Protein 5TWB (pdb70)

CATH classification: 3.50.50.60

Secondary structure (DSSP, 8-state):
-EEEEEE--SHHHHHHHHHHHHTT--EEEE-SSSSS-GGGGG-TTSEE--STT--SEEHHHHHHHHHHHHTTT--EEE-S--EEEEEEEETTEEEEEETT--EEEEEEEEE--TT-EEEEPPPS-TT-TTGGGTTEES--S-SGGGTT-EEEEE--SHHHHHHHHHHHTTSSEEEEEE-GGG---HHHHHHHHH-TTEEEEETEEEEEEEE-TTSSSEEEEEEEETTT--EEEEE-SEEEE---EEEE--HHHH-SSPPPBSSSS-EEPSSSSB-SSTTEEE-STTEE-TT--SSHHHHHHHHHHHHHHHHHHHSTTS-SSPPPGGG-GGGHHHHHHHHHHHT-

B-factor: mean 35.24, std 11.3, range [14.78, 95.22]

Radius of gyration: 23.36 Å; Cα contacts (8 Å, |Δi|>4): 769; chains: 1; bounding box: 57×50×57 Å

Organism: Staphylococcus aureus (strain USA300) (NCBI:txid367830)

Solvent-accessible surface area: 17890 Å² total; per-residue (Å²): 116,53,26,0,0,0,7,8,0,12,21,8,0,0,41,0,2,23,29,0,8,8,18,120,11,50,8,22,0,1,17,47,24,79,94,12,0,18,82,2,52,54,70,5,26,107,89,15,183,87,8,66,91,60,78,56,69,41,0,35,65,1,16,116,77,8,38,168,69,0,54,91,53,180,19,62,54,30,60,102,41,58,13,48,20,2,61,58,140,55,99,87,51,0,37,0,40,3,120,86,46,92,89,26,46,0,69,0,0,0,0,8,25,17,51,21,35,22,61,48,88,86,11,140,20,194,32,4,113,92,4,76,153,36,8,4,20,28,53,2,95,38,64,192,135,2,129,99,80,46,0,0,0,7,8,1,24,80,65,0,1,68,14,0,50,47,0,8,139,68,7,144,35,1,13,0,0,20,87,154,141,79,40,93,13,125,112,26,26,104,52,1,101,100,27,179,48,17,126,48,15,59,95,13,86,11,67,109,25,56,16,42,150,113,73,62,78,6,37,55,0,22,2,18,57,39,119,69,34,100,128,87,68,49,142,8,60,8,0,0,3,27,73,34,74,72,183,45,60,54,13,19,90,116,1,67,14,125,14,71,68,80,51,137,76,85,0,83,6,85,57,46,0,43,6,41,30,79,0,0,16,0,1,0,53,0,2,77,14,134,80,42,53,167,64,25,40,11,8,35,73,5,0,20,42,0,0,14,43,0,17,35,28,18,85,92,146,25,114,77,122,16,129,98,60,86,142,22,126,66,24,128,121,36,51,103,100,89,45,86,164,128,139,202

Sequence (344 aa):
MKDVTIIGGGPSGLYASFYAGLRDMSVRLIDVQSELGGKMRIYPEKIIIWDIGGIAPKPCHEILKDTIKQGLYFKPEVHLNERVVDIRKKAERHFEVETEAGEIYTSKAVIIAIGAGIINPKQLDVKGVERYQLTNLHYVVQSYRRFKDKDVLISGGGNTALDWAHDIAKIAKSVTVVYRKEDVSGHEAMKTLVTDLNVKLCPKTRIKYLVGNDDETHISEVVLEHVESGDRHTVKFDDVIISHGFDRCNTLLSSETSSSKLDMHDDCRVKGFGNTTTSIPGIYACGDIVYHDAKSHLIASAFSDGANAANLAKTYIQPDANAEGYVSSHHEVFKEEANKTIVNKHLY

Foldseek 3Di:
DFAEEEEAQALLSLLLLLLLVLLVGAYEYEDQAPDGHPCLVVFQADWDPPAPPDHTDGSVVVSVVSNCSSCVSPHRYHYNWAWAAWADPDQLWIWIATPVGDIDIHNFYEYEQAQHDKDFDDAPAPPCPQQCVDFEAADDNDLVVQAQWEEEEEEQAPVRLVCQLVNLVGHQAYEYEYEVVRHPDPVSVVSQVVSPRYHYHYQKDFHHFDADPVSRHTAKTWMARNPPRDIDIGGGPHYYYHDGMDGDDCRQVRYPDHWPAPDPQAFEDPQAQDIPDQRYGYAANRYDHPPDDNDSNRSNVNSQQRSLSSSCSSVVPPDSHGDDPVPRPVCVVVCVVVCVVPVD

Structure (mmCIF, N/CA/C/O backbone):
data_5TWB
#
_entry.id   5TWB
#
_cell.length_a   157.170
_cell.length_b   43.600
_cell.length_c   51.240
_cell.angle_alpha   90.00
_cell.angle_beta   93.44
_cell.angle_gamma   90.00
#
_symmetry.space_group_name_H-M   'C 1 2 1'
#
loop_
_entity.id
_entity.type
_entity.pdbx_description
1 polymer 'Ferredoxin--NADP reductase'
2 non-polymer 'FLAVIN-ADENINE DINUCLEOTIDE'
3 non-polymer GLYCEROL
4 water water
#
loop_
_atom_site.group_PDB
_atom_site.id
_atom_site.type_symbol
_atom_site.label_atom_id
_atom_site.label_alt_id
_atom_site.label_comp_id
_atom_site.label_asym_id
_atom_site.label_entity_id
_atom_site.label_seq_id
_atom_site.pdbx_PDB_ins_code
_atom_site.Cartn_x
_atom_site.Cartn_y
_atom_site.Cartn_z
_atom_site.occupancy
_atom_site.B_iso_or_equiv
_atom_site.auth_seq_id
_atom_site.auth_comp_id
_atom_site.auth_asym_id
_atom_site.auth_atom_id
_atom_site.pdbx_PDB_model_num
ATOM 1 N N . MET A 1 1 ? 62.570 20.661 52.551 1.00 38.10 1 MET A N 1
ATOM 2 C CA . MET A 1 1 ? 62.193 21.114 51.213 1.00 38.09 1 MET A CA 1
ATOM 3 C C . MET A 1 1 ? 63.162 20.585 50.159 1.00 37.99 1 MET A C 1
ATOM 4 O O . MET A 1 1 ? 64.379 20.643 50.345 1.00 37.95 1 MET A O 1
ATOM 9 N N . LYS A 1 2 ? 62.617 20.068 49.061 1.00 36.33 2 LYS A N 1
ATOM 10 C CA . LYS A 1 2 ? 63.434 19.575 47.955 1.00 34.85 2 LYS A CA 1
ATOM 11 C C . LYS A 1 2 ? 64.345 20.671 47.436 1.00 31.84 2 LYS A C 1
ATOM 12 O O . LYS A 1 2 ? 63.960 21.839 47.394 1.00 32.69 2 LYS A O 1
ATOM 18 N N . ASP A 1 3 ? 65.554 20.298 47.037 1.00 33.68 3 ASP A N 1
ATOM 19 C CA . ASP A 1 3 ? 66.477 21.275 46.490 1.00 32.15 3 ASP A CA 1
ATOM 20 C C . ASP A 1 3 ? 65.973 21.771 45.149 1.00 29.43 3 ASP A C 1
ATOM 21 O O . ASP A 1 3 ? 65.912 22.975 44.911 1.00 29.96 3 ASP A O 1
ATOM 26 N N . VAL A 1 4 ? 65.604 20.843 44.273 1.00 28.77 4 VAL A N 1
ATOM 27 C CA . VAL A 1 4 ? 65.172 21.235 42.939 1.00 27.42 4 VAL A CA 1
ATOM 28 C C . VAL A 1 4 ? 64.000 20.407 42.396 1.00 26.99 4 VAL A C 1
ATOM 29 O O . VAL A 1 4 ? 63.921 19.191 42.579 1.00 29.88 4 VAL A O 1
ATOM 33 N N . THR A 1 5 ? 63.069 21.092 41.750 1.00 26.49 5 THR A N 1
ATOM 34 C CA . THR A 1 5 ? 62.033 20.418 40.987 1.00 26.01 5 THR A CA 1
ATOM 35 C C . THR A 1 5 ? 62.395 20.483 39.515 1.00 24.99 5 THR A C 1
ATOM 36 O O . THR A 1 5 ? 62.584 21.566 38.970 1.00 25.98 5 THR A O 1
ATOM 40 N N . ILE A 1 6 ? 62.505 19.323 38.881 1.00 24.67 6 ILE A N 1
ATOM 41 C CA . ILE A 1 6 ? 62.793 19.269 37.455 1.00 23.82 6 ILE A CA 1
ATOM 42 C C . ILE A 1 6 ? 61.523 18.941 36.677 1.00 23.59 6 ILE A C 1
ATOM 43 O O . ILE A 1 6 ? 60.946 17.866 36.827 1.00 27.98 6 ILE A O 1
ATOM 48 N N . ILE A 1 7 ? 61.089 19.886 35.855 1.00 23.19 7 ILE A N 1
ATOM 49 C CA . ILE A 1 7 ? 59.874 19.715 35.068 1.00 23.09 7 ILE A CA 1
ATOM 50 C C . ILE A 1 7 ? 60.198 19.187 33.679 1.00 22.55 7 ILE A C 1
ATOM 51 O O . ILE A 1 7 ? 60.717 19.917 32.841 1.00 22.13 7 ILE A O 1
ATOM 56 N N . GLY A 1 8 ? 59.875 17.922 33.437 1.00 25.24 8 GLY A N 1
ATOM 57 C CA . GLY A 1 8 ? 60.162 17.296 32.162 1.00 22.34 8 GLY A CA 1
ATOM 58 C C . GLY A 1 8 ? 61.204 16.206 32.297 1.00 22.38 8 GLY A C 1
ATOM 59 O O . GLY A 1 8 ? 62.321 16.446 32.770 1.00 22.26 8 GLY A O 1
ATOM 60 N N . GLY A 1 9 ? 60.833 15.000 31.881 1.00 23.32 9 GLY A N 1
ATOM 61 C CA . GLY A 1 9 ? 61.721 13.858 31.957 1.00 23.35 9 GLY A CA 1
ATOM 62 C C . GLY A 1 9 ? 62.188 13.325 30.615 1.00 22.73 9 GLY A C 1
ATOM 63 O O . GLY A 1 9 ? 62.248 12.114 30.414 1.00 23.05 9 GLY A O 1
ATOM 64 N N . GLY A 1 10 ? 62.528 14.225 29.697 1.00 22.02 10 GLY A N 1
ATOM 65 C CA . GLY A 1 10 ? 63.170 13.831 28.455 1.00 21.80 10 GLY A CA 1
ATOM 66 C C . GLY A 1 10 ? 64.648 13.635 28.755 1.00 21.66 10 GLY A C 1
ATOM 67 O O . GLY A 1 10 ? 65.031 13.591 29.920 1.00 26.77 10 GLY A O 1
ATOM 68 N N . PRO A 1 11 ? 65.487 13.532 27.711 1.00 21.41 11 PRO A N 1
ATOM 69 C CA . PRO A 1 11 ? 66.928 13.334 27.938 1.00 21.34 11 PRO A CA 1
ATOM 70 C C . PRO A 1 11 ? 67.553 14.426 28.797 1.00 23.83 11 PRO A C 1
ATOM 71 O O . PRO A 1 11 ? 68.418 14.141 29.627 1.00 22.73 11 PRO A O 1
ATOM 75 N N . SER A 1 12 ? 67.133 15.669 28.594 1.00 25.23 12 SER A N 1
ATOM 76 C CA . SER A 1 12 ? 67.746 16.783 29.307 1.00 24.95 12 SER A CA 1
ATOM 77 C C . SER A 1 12 ? 67.377 16.763 30.790 1.00 23.43 12 SER A C 1
ATOM 78 O O . SER A 1 12 ? 68.234 16.935 31.654 1.00 21.27 12 SER A O 1
ATOM 81 N N . GLY A 1 13 ? 66.097 16.553 31.081 1.00 22.37 13 GLY A N 1
ATOM 82 C CA . GLY A 1 13 ? 65.641 16.491 32.460 1.00 21.74 13 GLY A CA 1
ATOM 83 C C . GLY A 1 13 ? 66.152 15.260 33.183 1.00 22.27 13 GLY A C 1
ATOM 84 O O . GLY A 1 13 ? 66.419 15.299 34.383 1.00 22.77 13 GLY A O 1
ATOM 85 N N . LEU A 1 14 ? 66.289 14.157 32.458 1.00 22.32 14 LEU A N 1
ATOM 86 C CA . LEU A 1 14 ? 66.818 12.940 33.054 1.00 22.98 14 LEU A CA 1
ATOM 87 C C . LEU A 1 14 ? 68.270 13.146 33.475 1.00 26.82 14 LEU A C 1
ATOM 88 O O . LEU A 1 14 ? 68.657 12.810 34.594 1.00 23.72 14 LEU A O 1
ATOM 93 N N . TYR A 1 15 ? 69.073 13.712 32.581 1.00 22.46 15 TYR A N 1
ATOM 94 C CA . TYR A 1 15 ? 70.483 13.912 32.903 1.00 22.59 15 TYR A CA 1
ATOM 95 C C . TYR A 1 15 ? 70.632 14.962 33.995 1.00 23.24 15 TYR A C 1
ATOM 96 O O . TYR A 1 15 ? 71.498 14.844 34.861 1.00 23.35 15 TYR A O 1
ATOM 105 N N . ALA A 1 16 ? 69.796 15.993 33.940 1.00 22.43 16 ALA A N 1
ATOM 106 C CA . ALA A 1 16 ? 69.769 17.014 34.978 1.00 24.30 16 ALA A CA 1
ATOM 107 C C . ALA A 1 16 ? 69.503 16.376 36.337 1.00 23.58 16 ALA A C 1
ATOM 108 O O . ALA A 1 16 ? 70.138 16.724 37.332 1.00 24.18 16 ALA A O 1
ATOM 110 N N . SER A 1 17 ? 68.556 15.443 36.379 1.00 24.64 17 SER A N 1
ATOM 111 C CA . SER A 1 17 ? 68.260 14.742 37.629 1.00 27.58 17 SER A CA 1
ATOM 112 C C . SER A 1 17 ? 69.480 13.983 38.136 1.00 27.61 17 SER A C 1
ATOM 113 O O . SER A 1 17 ? 69.778 13.994 39.334 1.00 27.73 17 SER A O 1
ATOM 116 N N . PHE A 1 18 ? 70.182 13.323 37.222 1.00 26.91 18 PHE A N 1
ATOM 117 C CA . PHE A 1 18 ? 71.378 12.585 37.592 1.00 25.82 18 PH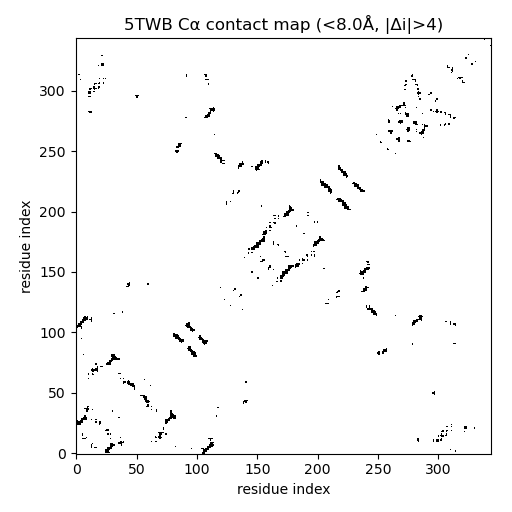E A CA 1
ATOM 118 C C . PHE A 1 18 ? 72.450 13.529 38.116 1.00 25.98 18 PHE A C 1
ATOM 119 O O . PHE A 1 18 ? 73.065 13.268 39.145 1.00 26.96 18 PHE A O 1
ATOM 127 N N . TYR A 1 19 ? 72.686 14.623 37.399 1.00 26.54 19 TYR A N 1
ATOM 128 C CA . TYR A 1 19 ? 73.800 15.495 37.765 1.00 25.36 19 TYR A CA 1
ATOM 129 C C . TYR A 1 19 ? 73.464 16.291 39.021 1.00 29.80 19 TYR A C 1
ATOM 130 O O . TYR A 1 19 ? 74.340 16.590 39.833 1.00 29.47 19 TYR A O 1
ATOM 139 N N . ALA A 1 20 ? 72.189 16.624 39.191 1.00 25.79 20 ALA A N 1
ATOM 140 C CA . ALA A 1 20 ? 71.759 17.273 40.419 1.00 26.53 20 ALA A CA 1
ATOM 141 C C . ALA A 1 20 ? 72.074 16.366 41.598 1.00 31.08 20 ALA A C 1
ATOM 142 O O . ALA A 1 20 ? 72.532 16.828 42.640 1.00 28.69 20 ALA A O 1
ATOM 144 N N . GLY A 1 21 ? 71.853 15.068 41.411 1.00 27.92 21 GLY A N 1
ATOM 145 C CA . GLY A 1 21 ? 72.158 14.087 42.435 1.00 30.31 21 GLY A CA 1
ATOM 146 C C . GLY A 1 21 ? 73.654 13.994 42.688 1.00 32.02 21 GLY A C 1
ATOM 147 O O . GLY A 1 21 ? 74.094 13.808 43.819 1.00 31.16 21 GLY A O 1
ATOM 148 N N . LEU A 1 22 ? 74.437 14.128 41.624 1.00 34.30 22 LEU A N 1
ATOM 149 C CA . LEU A 1 22 ? 75.890 14.131 41.742 1.00 29.58 22 LEU A CA 1
ATOM 150 C C . LEU A 1 22 ? 76.337 15.320 42.585 1.00 30.14 22 LEU A C 1
ATOM 151 O O . LEU A 1 22 ? 77.291 15.217 43.353 1.00 31.28 22 LEU A O 1
ATOM 156 N N . ARG A 1 23 ? 75.646 16.447 42.441 1.00 29.47 23 ARG A N 1
ATOM 157 C CA . ARG A 1 23 ? 75.920 17.640 43.242 1.00 30.09 23 ARG A CA 1
ATOM 158 C C . ARG A 1 23 ? 75.256 17.570 44.619 1.00 34.86 23 ARG A C 1
ATOM 159 O O . ARG A 1 23 ? 75.167 18.582 45.314 1.00 33.68 23 ARG A O 1
ATOM 167 N N . ASP A 1 24 ? 74.771 16.384 44.984 1.00 31.74 24 ASP A N 1
ATOM 168 C CA . ASP A 1 24 ? 74.172 16.133 46.300 1.00 33.04 24 ASP A CA 1
ATOM 169 C C . ASP A 1 24 ? 72.925 16.992 46.546 1.00 33.80 24 ASP A C 1
ATOM 170 O O . ASP A 1 24 ? 72.721 17.525 47.637 1.00 36.74 24 ASP A O 1
ATOM 175 N N . MET A 1 25 ? 72.091 17.121 45.522 1.00 33.27 25 MET A N 1
ATOM 176 C CA . MET A 1 25 ? 70.802 17.793 45.671 1.00 33.90 25 MET A CA 1
ATOM 177 C C . MET A 1 25 ? 69.659 16.790 45.635 1.00 36.70 25 MET A C 1
ATOM 178 O O . MET A 1 25 ? 69.685 15.830 44.861 1.00 32.81 25 MET A O 1
ATOM 183 N N . SER A 1 26 ? 68.658 17.011 46.481 1.00 33.36 26 SER A N 1
ATOM 184 C CA . SER A 1 26 ? 67.442 16.215 46.434 1.00 31.65 26 SER A CA 1
ATOM 185 C C . SER A 1 26 ? 66.598 16.660 45.242 1.00 34.65 26 SER A C 1
ATOM 186 O O . SER A 1 26 ? 66.447 17.852 44.983 1.00 29.68 26 SER A O 1
ATOM 189 N N . VAL A 1 27 ? 66.053 15.695 44.516 1.00 29.77 27 VAL A N 1
ATOM 190 C CA . VAL A 1 27 ? 65.368 15.996 43.268 1.00 28.51 27 VAL A CA 1
ATOM 191 C C . VAL A 1 27 ? 63.917 15.516 43.253 1.00 32.84 27 VAL A C 1
ATOM 192 O O . VAL A 1 27 ? 63.604 14.412 43.699 1.00 29.43 27 VAL A O 1
ATOM 196 N N . ARG A 1 28 ? 63.035 16.373 42.754 1.00 27.98 28 ARG A N 1
ATOM 197 C CA . ARG A 1 28 ? 61.696 15.950 42.350 1.00 27.87 28 ARG A CA 1
ATOM 198 C C . ARG A 1 28 ? 61.598 16.059 40.833 1.00 26.70 28 ARG A C 1
ATOM 199 O O . ARG A 1 28 ? 61.809 17.138 40.279 1.00 27.98 28 ARG A O 1
ATOM 207 N N . LEU A 1 29 ? 61.298 14.945 40.165 1.00 26.75 29 LEU A N 1
ATOM 208 C CA . LEU A 1 29 ? 61.166 14.925 38.709 1.00 25.69 29 LEU A CA 1
ATOM 209 C C . LEU A 1 29 ? 59.711 14.690 38.282 1.00 27.97 29 LEU A C 1
ATOM 210 O O . LEU A 1 29 ? 59.066 13.740 38.738 1.00 27.33 29 LEU A O 1
ATOM 215 N N . ILE A 1 30 ? 59.200 15.559 37.412 1.00 25.10 30 ILE A N 1
ATOM 216 C CA . ILE A 1 30 ? 57.798 15.487 36.987 1.00 25.25 30 ILE A CA 1
ATOM 217 C C . ILE A 1 30 ? 57.654 15.367 35.469 1.00 24.63 30 ILE A C 1
ATOM 218 O O . ILE A 1 30 ? 58.353 16.043 34.715 1.00 25.72 30 ILE A O 1
ATOM 223 N N . ASP A 1 31 ? 56.753 14.498 35.021 1.00 25.01 31 ASP A N 1
ATOM 224 C CA . ASP A 1 31 ? 56.434 14.411 33.598 1.00 27.91 31 ASP A CA 1
ATOM 225 C C . ASP A 1 31 ? 54.955 14.110 33.417 1.00 25.24 31 ASP A C 1
ATOM 226 O O . ASP A 1 31 ? 54.370 13.356 34.193 1.00 26.02 31 ASP A O 1
ATOM 231 N N . VAL A 1 32 ? 54.363 14.693 32.382 1.00 24.98 32 VAL A N 1
ATOM 232 C CA . VAL A 1 32 ? 52.945 14.506 32.110 1.00 28.12 32 VAL A CA 1
ATOM 233 C C . VAL A 1 32 ? 52.669 13.099 31.579 1.00 28.33 32 VAL A C 1
ATOM 234 O O . VAL A 1 32 ? 51.570 12.574 31.738 1.00 27.00 32 VAL A O 1
ATOM 238 N N . GLN A 1 33 ? 53.672 12.478 30.963 1.00 26.69 33 GLN A N 1
ATOM 239 C CA . GLN A 1 33 ? 53.459 11.186 30.314 1.00 26.51 33 GLN A CA 1
ATOM 240 C C . GLN A 1 33 ? 53.535 10.015 31.294 1.00 27.31 33 GLN A C 1
ATOM 241 O O . GLN A 1 33 ? 53.917 10.183 32.447 1.00 31.34 33 GLN A O 1
ATOM 247 N N . SER A 1 34 ? 53.151 8.831 30.825 1.00 32.04 34 SER A N 1
ATOM 248 C CA . SER A 1 34 ? 53.157 7.631 31.655 1.00 31.09 34 SER A CA 1
ATOM 249 C C . SER A 1 34 ? 54.545 7.003 31.700 1.00 30.79 34 SER A C 1
ATOM 250 O O . SER A 1 34 ? 54.787 6.046 32.433 1.00 35.63 34 SER A O 1
ATOM 253 N N . GLU A 1 35 ? 55.454 7.547 30.904 1.00 28.00 35 GLU A N 1
ATOM 254 C CA . GLU A 1 35 ? 56.815 7.042 30.857 1.00 33.91 35 GLU A CA 1
ATOM 255 C C . GLU A 1 35 ? 57.785 8.160 30.510 1.00 33.20 35 GLU A C 1
ATOM 256 O O . GLU A 1 35 ? 57.415 9.141 29.867 1.00 28.66 35 GLU A O 1
ATOM 262 N N . LEU A 1 36 ? 59.030 8.006 30.945 1.00 26.36 36 LEU A N 1
ATOM 263 C CA . LEU A 1 36 ? 60.059 9.006 30.700 1.00 25.33 36 LEU A CA 1
ATOM 264 C C . LEU A 1 36 ? 60.668 8.828 29.305 1.00 24.97 36 LEU A C 1
ATOM 265 O O . LEU A 1 36 ? 60.494 7.784 28.677 1.00 30.67 36 LEU A O 1
ATOM 270 N N . GLY A 1 37 ? 61.365 9.852 28.819 1.00 24.08 37 GLY A N 1
ATOM 271 C CA . GLY A 1 37 ? 62.023 9.777 27.523 1.00 23.77 37 GLY A CA 1
ATOM 272 C C . GLY A 1 37 ? 61.713 10.921 26.574 1.00 27.89 37 GLY A C 1
ATOM 273 O O . GLY A 1 37 ? 62.508 11.235 25.685 1.00 27.18 37 GLY A O 1
ATOM 274 N N . GLY A 1 38 ? 60.553 11.545 26.753 1.00 30.65 38 GLY A N 1
ATOM 275 C CA . GLY A 1 38 ? 60.150 12.652 25.907 1.00 22.84 38 GLY A CA 1
ATOM 276 C C . GLY A 1 38 ? 60.105 12.262 24.443 1.00 23.06 38 GLY A C 1
ATOM 277 O O . GLY A 1 38 ? 59.578 11.207 24.090 1.00 23.74 38 GLY A O 1
ATOM 278 N N . LYS A 1 39 ? 60.689 13.103 23.595 1.00 27.45 39 LYS A N 1
ATOM 279 C CA . LYS A 1 39 ? 60.651 12.890 22.153 1.00 25.10 39 LYS A CA 1
ATOM 280 C C . LYS A 1 39 ? 61.372 11.622 21.709 1.00 23.26 39 LYS A C 1
ATOM 281 O O . LYS A 1 39 ? 61.142 11.144 20.609 1.00 25.21 39 LYS A O 1
ATOM 287 N N . MET A 1 40 ? 62.235 11.068 22.554 1.00 23.10 40 MET A N 1
ATOM 288 C CA . MET A 1 40 ? 62.917 9.826 22.197 1.00 26.27 40 MET A CA 1
ATOM 289 C C . MET A 1 40 ? 61.921 8.684 22.022 1.00 26.13 40 MET A C 1
ATOM 290 O O . MET A 1 40 ? 62.165 7.738 21.270 1.00 26.74 40 MET A O 1
ATOM 295 N N . ARG A 1 41 ? 60.789 8.784 22.710 1.00 30.23 41 ARG A N 1
ATOM 296 C CA . ARG A 1 41 ? 59.748 7.774 22.604 1.00 31.19 41 ARG A CA 1
ATOM 297 C C . ARG A 1 41 ? 59.090 7.755 21.221 1.00 29.68 41 ARG A C 1
ATOM 298 O O . ARG A 1 41 ? 58.398 6.797 20.881 1.00 29.52 41 ARG A O 1
ATOM 306 N N . ILE A 1 42 ? 59.322 8.803 20.430 1.00 28.82 42 ILE A N 1
ATOM 307 C CA . ILE A 1 42 ? 58.748 8.934 19.083 1.00 31.71 42 ILE A CA 1
ATOM 308 C C . ILE A 1 42 ? 59.514 8.110 18.037 1.00 29.31 42 ILE A C 1
ATOM 309 O O . ILE A 1 42 ? 58.951 7.671 17.035 1.00 33.54 42 ILE A O 1
ATOM 314 N N . TYR A 1 43 ? 60.801 7.883 18.264 1.00 27.86 43 TYR A N 1
ATOM 315 C CA . TYR A 1 43 ? 61.583 7.155 17.267 1.00 29.91 43 TYR A CA 1
ATOM 316 C C . TYR A 1 43 ? 62.405 6.002 17.845 1.00 29.44 43 TYR A C 1
ATOM 317 O O . TYR A 1 43 ? 63.615 5.949 17.648 1.00 30.18 43 TYR A O 1
ATOM 326 N N . PRO A 1 44 ? 61.734 5.042 18.510 1.00 30.33 44 PRO A N 1
ATOM 327 C CA . PRO A 1 44 ? 62.423 3.969 19.237 1.00 34.15 44 PRO A CA 1
ATOM 328 C C . PRO A 1 44 ? 63.229 3.031 18.338 1.00 39.01 44 PRO A C 1
ATOM 329 O O . PRO A 1 44 ? 64.223 2.453 18.789 1.00 30.55 44 PRO A O 1
ATOM 333 N N . GLU A 1 45 ? 62.816 2.897 17.084 1.00 29.68 45 GLU A N 1
ATOM 334 C CA . GLU A 1 45 ? 63.431 1.929 16.188 1.00 33.85 45 GLU A CA 1
ATOM 335 C C . GLU A 1 45 ? 64.601 2.508 15.407 1.00 32.19 45 GLU A C 1
ATOM 336 O O . GLU A 1 45 ? 65.331 1.769 14.754 1.00 35.31 45 GLU A O 1
ATOM 342 N N . LYS A 1 46 ? 64.769 3.824 15.457 1.00 28.84 46 LYS A N 1
ATOM 343 C CA . LYS A 1 46 ? 65.782 4.469 14.635 1.00 28.37 46 LYS A CA 1
ATOM 344 C C . LYS A 1 46 ? 67.152 4.323 15.291 1.00 27.83 46 LYS A C 1
ATOM 345 O O . LYS A 1 46 ? 67.268 4.325 16.514 1.00 32.75 46 LYS A O 1
ATOM 351 N N . ILE A 1 47 ? 68.179 4.177 14.463 1.00 28.04 47 ILE A N 1
ATOM 352 C CA . ILE A 1 47 ? 69.545 4.020 14.952 1.00 27.68 47 ILE A CA 1
ATOM 353 C C . ILE A 1 47 ? 70.171 5.387 15.185 1.00 31.59 47 ILE A C 1
ATOM 354 O O . ILE A 1 47 ? 70.230 6.211 14.273 1.00 29.71 47 ILE A O 1
ATOM 359 N N A ILE A 1 48 ? 70.628 5.635 16.408 0.61 25.80 48 ILE A N 1
ATOM 360 N N B ILE A 1 48 ? 70.652 5.615 16.402 0.39 25.82 48 ILE A N 1
ATOM 361 C CA A ILE A 1 48 ? 71.232 6.920 16.742 0.61 24.78 48 ILE A CA 1
ATOM 362 C CA B ILE A 1 48 ? 71.249 6.896 16.760 0.39 24.79 48 ILE A CA 1
ATOM 363 C C A ILE A 1 48 ? 72.759 6.828 16.715 0.61 29.71 48 ILE A C 1
ATOM 364 C C B ILE A 1 48 ? 72.773 6.820 16.715 0.39 28.86 48 ILE A C 1
ATOM 365 O O A ILE A 1 48 ? 73.351 5.963 17.361 0.61 27.40 48 ILE A O 1
ATOM 366 O O B ILE A 1 48 ? 73.380 5.959 17.351 0.39 27.81 48 ILE A O 1
ATOM 375 N N . TRP A 1 49 ? 73.380 7.731 15.961 1.00 25.48 49 TRP A N 1
ATOM 376 C CA . TRP A 1 49 ? 74.823 7.721 15.742 1.00 24.40 49 TRP A CA 1
ATOM 377 C C . TRP A 1 49 ? 75.551 8.864 16.438 1.00 26.74 49 TRP A C 1
ATOM 378 O O . TRP A 1 49 ? 7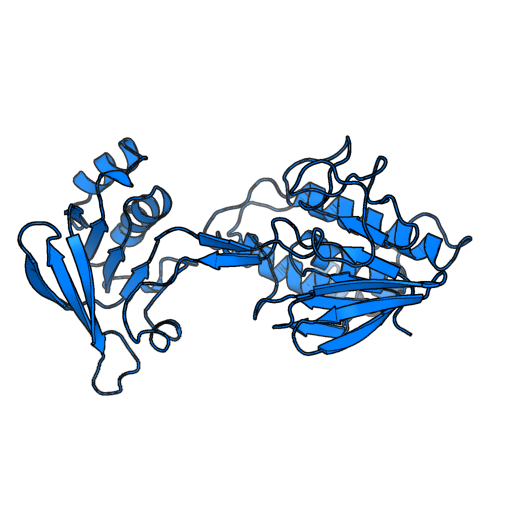6.751 8.771 16.713 1.00 24.29 49 TRP A O 1
ATOM 389 N N . ASP A 1 50 ? 74.831 9.953 16.691 1.00 22.99 50 ASP A N 1
ATOM 390 C CA . ASP A 1 50 ? 75.469 11.212 17.058 1.00 22.84 50 ASP A CA 1
ATOM 391 C C . ASP A 1 50 ? 75.417 11.545 18.546 1.00 22.92 50 ASP A C 1
ATOM 392 O O . ASP A 1 50 ? 75.584 12.703 18.923 1.00 21.47 50 ASP A O 1
ATOM 397 N N . ILE A 1 51 ? 75.192 10.549 19.394 1.00 22.17 51 ILE A N 1
ATOM 398 C CA . ILE A 1 51 ? 75.381 10.776 20.819 1.00 21.93 51 ILE A CA 1
ATOM 399 C C . ILE A 1 51 ? 76.825 10.431 21.164 1.00 22.84 51 ILE A C 1
ATOM 400 O O . ILE A 1 51 ? 77.283 9.321 20.901 1.00 22.78 51 ILE A O 1
ATOM 405 N N . GLY A 1 52 ? 77.530 11.396 21.738 1.00 21.87 52 GLY A N 1
ATOM 406 C CA . GLY A 1 52 ? 78.947 11.240 22.035 1.00 22.18 52 GLY A CA 1
ATOM 407 C C . GLY A 1 52 ? 79.282 9.976 22.803 1.00 27.74 52 GLY A C 1
ATOM 408 O O . GLY A 1 52 ? 78.715 9.717 23.864 1.00 25.10 52 GLY A O 1
ATOM 409 N N . GLY A 1 53 ? 80.196 9.180 22.254 1.00 23.37 53 GLY A N 1
ATOM 410 C CA . GLY A 1 53 ? 80.710 8.010 22.946 1.00 24.22 53 GLY A CA 1
ATOM 411 C C . GLY A 1 53 ? 79.863 6.763 22.813 1.00 24.72 53 GLY A C 1
ATOM 412 O O . GLY A 1 53 ? 80.222 5.707 23.333 1.00 25.56 53 GLY A O 1
ATOM 413 N N . ILE A 1 54 ? 78.735 6.879 22.115 1.00 24.38 54 ILE A N 1
ATOM 414 C CA . ILE A 1 54 ? 77.825 5.754 21.966 1.00 24.98 54 ILE A CA 1
ATOM 415 C C . ILE A 1 54 ? 77.812 5.202 20.543 1.00 25.37 54 ILE A C 1
ATOM 416 O O . ILE A 1 54 ? 77.470 5.911 19.595 1.00 24.89 54 ILE A O 1
ATOM 421 N N . ALA A 1 55 ? 78.183 3.932 20.410 1.00 26.38 55 ALA A N 1
ATOM 422 C CA . ALA A 1 55 ? 78.107 3.222 19.140 1.00 27.01 55 ALA A CA 1
ATOM 423 C C . ALA A 1 55 ? 76.651 3.143 18.695 1.00 27.00 55 ALA A C 1
ATOM 424 O O . ALA A 1 55 ? 75.760 3.078 19.536 1.00 29.28 55 ALA A O 1
ATOM 426 N N . PRO A 1 56 ? 76.408 3.143 17.375 1.00 27.19 56 PRO A N 1
ATOM 427 C CA . PRO A 1 56 ? 75.026 3.183 16.876 1.00 27.24 56 PRO A CA 1
ATOM 428 C C . PRO A 1 56 ? 74.189 1.989 17.317 1.00 28.17 56 PRO A C 1
ATOM 429 O O . PRO A 1 56 ? 74.590 0.843 17.130 1.00 29.26 56 PRO A O 1
ATOM 433 N N . LYS A 1 57 ? 73.025 2.268 17.900 1.00 29.99 57 LYS A N 1
ATOM 434 C CA . LYS A 1 57 ? 72.073 1.224 18.253 1.00 28.81 57 LYS A CA 1
ATOM 435 C C . LYS A 1 57 ? 70.669 1.847 18.324 1.00 28.85 57 LYS A C 1
ATOM 436 O O . LYS A 1 57 ? 70.536 3.068 18.206 1.00 27.33 57 LYS A O 1
ATOM 442 N N . PRO A 1 58 ? 69.618 1.019 18.469 1.00 30.84 58 PRO A N 1
ATOM 443 C CA . PRO A 1 58 ? 68.278 1.616 18.499 1.00 28.92 58 PRO A CA 1
ATOM 444 C C . PRO A 1 58 ? 68.078 2.627 19.618 1.00 27.82 58 PRO A C 1
ATOM 445 O O . PRO A 1 58 ? 68.567 2.441 20.732 1.00 33.26 58 PRO A O 1
ATOM 449 N N . CYS A 1 59 ? 67.353 3.691 19.300 1.00 27.11 59 CYS A N 1
ATOM 450 C CA . CYS A 1 59 ? 67.026 4.741 20.256 1.00 29.58 59 CYS A CA 1
ATOM 451 C C . CYS A 1 59 ? 66.424 4.206 21.558 1.00 27.79 59 CYS A C 1
ATOM 452 O O . CYS A 1 59 ? 66.736 4.701 22.643 1.00 27.78 59 CYS A O 1
ATOM 455 N N . HIS A 1 60 ? 65.566 3.197 21.457 1.00 27.60 60 HIS A N 1
ATOM 456 C CA . HIS A 1 60 ? 64.882 2.701 22.648 1.00 29.57 60 HIS A CA 1
ATOM 457 C C . HIS A 1 60 ? 65.876 2.045 23.606 1.00 32.82 60 HIS A C 1
ATOM 458 O O . HIS A 1 60 ? 65.703 2.104 24.821 1.00 29.15 60 HIS A O 1
ATOM 465 N N . GLU A 1 61 ? 66.926 1.440 23.060 1.00 29.49 61 GLU A N 1
ATOM 466 C CA . GLU A 1 61 ? 67.981 0.873 23.892 1.00 34.66 61 GLU A CA 1
ATOM 467 C C . GLU A 1 61 ? 68.737 1.984 24.606 1.00 29.16 61 GLU A C 1
ATOM 468 O O . GLU A 1 61 ? 69.008 1.898 25.805 1.00 29.20 61 GLU A O 1
ATOM 474 N N . ILE A 1 62 ? 69.074 3.030 23.860 1.00 27.07 62 ILE A N 1
ATOM 475 C CA . ILE A 1 62 ? 69.770 4.177 24.424 1.00 30.23 62 ILE A CA 1
ATOM 476 C C . ILE A 1 62 ? 68.885 4.874 25.454 1.00 28.16 62 ILE A C 1
ATOM 477 O O . ILE A 1 62 ? 69.363 5.339 26.486 1.00 25.40 62 ILE A O 1
ATOM 482 N N . LEU A 1 63 ? 67.584 4.936 25.183 1.00 30.72 63 LEU A N 1
ATOM 483 C CA . LEU A 1 63 ? 66.673 5.578 26.121 1.00 25.45 63 LEU A CA 1
ATOM 484 C C . LEU A 1 63 ? 66.706 4.870 27.469 1.00 30.35 63 LEU A C 1
ATOM 485 O O . LEU A 1 63 ? 66.733 5.516 28.515 1.00 26.49 63 LEU A O 1
ATOM 490 N N . LYS A 1 64 ? 66.716 3.541 27.440 1.00 27.33 64 LYS A N 1
ATOM 491 C CA . LYS A 1 64 ? 66.691 2.765 28.670 1.00 28.32 64 LYS A CA 1
ATOM 492 C C . LYS A 1 64 ? 67.935 3.027 29.507 1.00 36.25 64 LYS A C 1
ATOM 493 O O . LYS A 1 64 ? 67.861 3.094 30.734 1.00 28.54 64 LYS A O 1
ATOM 499 N N . ASP A 1 65 ? 69.073 3.192 28.837 1.00 34.19 65 ASP A N 1
ATOM 500 C CA . ASP A 1 65 ? 70.309 3.562 29.516 1.00 30.44 65 ASP A CA 1
ATOM 501 C C . ASP A 1 65 ? 70.187 4.946 30.135 1.00 30.03 65 ASP A C 1
ATOM 502 O O . ASP A 1 65 ? 70.661 5.186 31.246 1.00 26.86 65 ASP A O 1
ATOM 507 N N . THR A 1 66 ? 69.550 5.854 29.400 1.00 25.68 66 THR A N 1
ATOM 508 C CA . THR A 1 66 ? 69.464 7.249 29.805 1.00 24.80 66 THR A CA 1
ATOM 509 C C . THR A 1 66 ? 68.534 7.399 31.007 1.00 29.60 66 THR A C 1
ATOM 510 O O . THR A 1 66 ? 68.769 8.226 31.887 1.00 28.29 66 THR A O 1
ATOM 514 N N . ILE A 1 67 ? 67.477 6.594 31.035 1.00 32.87 67 ILE A N 1
ATOM 515 C CA . ILE A 1 67 ? 66.546 6.600 32.158 1.00 26.26 67 ILE A CA 1
ATOM 516 C C . ILE A 1 67 ? 67.197 6.024 33.410 1.00 27.21 67 ILE A C 1
ATOM 517 O O . ILE A 1 67 ? 67.109 6.613 34.485 1.00 28.57 67 ILE A O 1
ATOM 522 N N . LYS A 1 68 ? 67.858 4.878 33.264 1.00 28.46 68 LYS A N 1
ATOM 523 C CA . LYS A 1 68 ? 68.562 4.254 34.382 1.00 31.59 68 LYS A CA 1
ATOM 524 C C . LYS A 1 68 ? 69.569 5.214 35.007 1.00 28.67 68 LYS A C 1
ATOM 525 O O . LYS A 1 68 ? 69.688 5.300 36.229 1.00 29.35 68 LYS A O 1
ATOM 531 N N . GLN A 1 69 ? 70.287 5.940 34.159 1.00 33.58 69 GLN A N 1
ATOM 532 C CA . GLN A 1 69 ? 71.218 6.959 34.623 1.00 32.94 69 GLN A CA 1
ATOM 533 C C . GLN A 1 69 ? 70.477 8.087 35.329 1.00 29.03 69 GLN A C 1
ATOM 534 O O . GLN A 1 69 ? 70.851 8.510 36.423 1.00 27.19 69 GLN A O 1
ATOM 540 N N . GLY A 1 70 ? 69.424 8.574 34.683 1.00 26.02 70 GLY A N 1
ATOM 541 C CA . GLY A 1 70 ? 68.636 9.673 35.212 1.00 31.25 70 GLY A CA 1
ATOM 542 C C . GLY A 1 70 ? 68.030 9.401 36.575 1.00 29.99 70 GLY A C 1
ATOM 543 O O . GLY A 1 70 ? 67.843 10.321 37.371 1.00 26.52 70 GLY A O 1
ATOM 544 N N . LEU A 1 71 ? 67.734 8.136 36.851 1.00 27.55 71 LEU A N 1
ATOM 545 C CA . LEU A 1 71 ? 67.077 7.769 38.101 1.00 28.63 71 LEU A CA 1
ATOM 546 C C . LEU A 1 71 ? 68.027 7.145 39.118 1.00 33.78 71 LEU A C 1
ATOM 547 O O . LEU A 1 71 ? 67.584 6.592 40.124 1.00 31.62 71 LEU A O 1
ATOM 552 N N . TYR A 1 72 ? 69.329 7.233 38.869 1.00 35.50 72 TYR A N 1
ATOM 553 C CA . TYR A 1 72 ? 70.281 6.531 39.725 1.00 30.94 72 TYR A CA 1
ATOM 554 C C . TYR A 1 72 ? 70.237 6.975 41.183 1.00 31.82 72 TYR A C 1
ATOM 555 O O . TYR A 1 72 ? 70.336 6.149 42.088 1.00 33.69 72 TYR A O 1
ATOM 564 N N . PHE A 1 73 ? 70.106 8.275 41.416 1.00 33.04 73 PHE A N 1
ATOM 565 C CA . PHE A 1 73 ? 70.112 8.787 42.782 1.00 37.94 73 PHE A CA 1
ATOM 566 C C . PHE A 1 73 ? 68.713 8.764 43.389 1.00 42.20 73 PHE A C 1
ATOM 567 O O . PHE A 1 73 ? 68.453 9.409 44.406 1.00 37.51 73 PHE A O 1
ATOM 575 N N . LYS A 1 74 ? 67.827 8.005 42.753 1.00 32.23 74 LYS A N 1
ATOM 576 C CA . LYS A 1 74 ? 66.463 7.788 43.243 1.00 37.20 74 LYS A CA 1
ATOM 577 C C . LYS A 1 74 ? 65.667 9.072 43.465 1.00 35.06 74 LYS A C 1
ATOM 578 O O . LYS A 1 74 ? 65.166 9.311 44.569 1.00 34.60 74 LYS A O 1
ATOM 584 N N . PRO A 1 75 ? 65.524 9.895 42.418 1.00 33.72 75 PRO A N 1
ATOM 585 C CA . PRO A 1 75 ? 64.725 11.107 42.595 1.00 32.86 75 PRO A CA 1
ATOM 586 C C . PRO A 1 75 ? 63.258 10.772 42.852 1.00 37.14 75 PRO A C 1
ATOM 587 O O . PRO A 1 75 ? 62.829 9.647 42.596 1.00 30.98 75 PRO A O 1
ATOM 591 N N . GLU A 1 76 ? 62.512 11.737 43.372 1.00 30.79 76 GLU A N 1
ATOM 592 C CA . GLU A 1 76 ? 61.080 11.566 43.587 1.00 30.84 76 GLU A CA 1
ATOM 593 C C . GLU A 1 76 ? 60.358 11.805 42.268 1.00 29.70 76 GLU A C 1
ATOM 594 O O . GLU A 1 76 ? 60.198 12.946 41.845 1.00 29.31 76 GLU A O 1
ATOM 600 N N . VAL A 1 77 ? 59.933 10.726 41.618 1.00 29.87 77 VAL A N 1
ATOM 601 C CA . VAL A 1 77 ? 59.411 10.822 40.259 1.00 28.91 77 VAL A CA 1
ATOM 602 C C . VAL A 1 77 ? 57.885 10.875 40.196 1.00 29.73 77 VAL A C 1
ATOM 603 O O . VAL A 1 77 ? 57.205 9.965 40.661 1.00 30.22 77 VAL A O 1
ATOM 607 N N . HIS A 1 78 ? 57.373 11.948 39.602 1.00 28.32 78 HIS A N 1
ATOM 608 C CA . HIS A 1 78 ? 55.942 12.144 39.423 1.00 33.05 78 HIS A CA 1
ATOM 609 C C . HIS A 1 78 ? 55.558 12.006 37.963 1.00 34.08 78 HIS A C 1
ATOM 610 O O . HIS A 1 78 ? 55.676 12.957 37.194 1.00 30.02 78 HIS A O 1
ATOM 617 N N . LEU A 1 79 ? 55.111 10.814 37.586 1.00 32.38 79 LEU A N 1
ATOM 618 C CA . LEU A 1 79 ? 54.611 10.573 36.241 1.00 28.14 79 LEU A CA 1
ATOM 619 C C . LEU A 1 79 ? 53.127 10.927 36.158 1.00 28.58 79 LEU A C 1
ATOM 620 O O . LEU A 1 79 ? 52.456 11.046 37.181 1.00 29.18 79 LEU A O 1
ATOM 625 N N . ASN A 1 80 ? 52.629 11.096 34.938 1.00 28.14 80 ASN A N 1
ATOM 626 C CA . ASN A 1 80 ? 51.219 11.416 34.708 1.00 28.55 80 ASN A CA 1
ATOM 627 C C . ASN A 1 80 ? 50.777 12.686 35.429 1.00 33.26 80 ASN A C 1
ATOM 628 O O . ASN A 1 80 ? 49.653 12.762 35.922 1.00 29.09 80 ASN A O 1
ATOM 633 N N . GLU A 1 81 ? 51.663 13.674 35.515 1.00 27.52 81 GLU A N 1
ATOM 634 C CA . GLU A 1 81 ? 51.290 14.943 36.130 1.00 28.66 81 GLU A CA 1
ATOM 635 C C . GLU A 1 81 ? 51.718 16.118 35.263 1.00 29.29 81 GLU A C 1
ATOM 636 O O . GLU A 1 81 ? 52.901 16.287 34.961 1.00 33.45 81 GLU A O 1
ATOM 642 N N . ARG A 1 82 ? 50.739 16.926 34.868 1.00 26.65 82 ARG A N 1
ATOM 643 C CA . ARG A 1 82 ? 50.979 18.082 34.018 1.00 26.04 82 ARG A CA 1
ATOM 644 C C . ARG A 1 82 ? 51.206 19.339 34.835 1.00 28.40 82 ARG A C 1
ATOM 645 O O . ARG A 1 82 ? 50.328 19.764 35.571 1.00 27.50 82 ARG A O 1
ATOM 653 N N . VAL A 1 83 ? 52.385 19.936 34.702 1.00 25.92 83 VAL A N 1
ATOM 654 C CA . VAL A 1 83 ? 52.681 21.179 35.403 1.00 25.39 83 VAL A CA 1
ATOM 655 C C . VAL A 1 83 ? 52.023 22.351 34.687 1.00 27.19 83 VAL A C 1
ATOM 656 O O . VAL A 1 83 ? 52.148 22.489 33.467 1.00 28.15 83 VAL A O 1
ATOM 660 N N . VAL A 1 84 ? 51.333 23.195 35.449 1.00 26.07 84 VAL A N 1
ATOM 661 C CA . VAL A 1 84 ? 50.580 24.299 34.866 1.00 26.39 84 VAL A CA 1
ATOM 662 C C . VAL A 1 84 ? 51.000 25.664 35.405 1.00 26.60 84 VAL A C 1
ATOM 663 O O . VAL A 1 84 ? 50.596 26.693 34.868 1.00 30.41 84 VAL A O 1
ATOM 667 N N . ASP A 1 85 ? 51.811 25.682 36.457 1.00 28.48 85 ASP A N 1
ATOM 668 C CA . ASP A 1 85 ? 52.254 26.956 37.014 1.00 26.95 85 ASP A CA 1
ATOM 669 C C . ASP A 1 85 ? 53.586 26.840 37.743 1.00 26.72 85 ASP A C 1
ATOM 670 O O . ASP A 1 85 ? 53.933 25.790 38.280 1.00 26.57 85 ASP A O 1
ATOM 675 N N . ILE A 1 86 ? 54.328 27.937 37.731 1.00 30.78 86 ILE A N 1
ATOM 676 C CA . ILE A 1 86 ? 55.572 28.059 38.466 1.00 26.82 86 ILE A CA 1
ATOM 677 C C . ILE A 1 86 ? 55.543 29.391 39.183 1.00 27.70 86 ILE A C 1
ATOM 678 O O . ILE A 1 86 ? 55.371 30.433 38.553 1.00 32.05 86 ILE A O 1
ATOM 683 N N . ARG A 1 87 ? 55.695 29.354 40.501 1.00 29.65 87 ARG A N 1
ATOM 684 C CA . ARG A 1 87 ? 55.648 30.563 41.308 1.00 32.77 87 ARG A CA 1
ATOM 685 C C . ARG A 1 87 ? 56.891 30.671 42.170 1.00 36.52 87 ARG A C 1
ATOM 686 O O . ARG A 1 87 ? 57.391 29.667 42.673 1.00 29.50 87 ARG A O 1
ATOM 694 N N . LYS A 1 88 ? 57.380 31.893 42.342 1.00 30.36 88 LYS A N 1
ATOM 695 C CA . LYS A 1 88 ? 58.521 32.141 43.214 1.00 32.94 88 LYS A CA 1
ATOM 696 C C . LYS A 1 88 ? 58.087 32.914 44.449 1.00 32.35 88 LYS A C 1
ATOM 697 O O . LYS A 1 88 ? 57.885 34.126 44.392 1.00 45.15 88 LYS A O 1
ATOM 703 N N . LYS A 1 89 ? 57.938 32.210 45.566 1.00 32.85 89 LYS A N 1
ATOM 704 C CA . LYS A 1 89 ? 57.472 32.836 46.798 1.00 34.29 89 LYS A CA 1
ATOM 705 C C . LYS A 1 89 ? 58.535 33.758 47.374 1.00 42.37 89 LYS A C 1
ATOM 706 O O . LYS A 1 89 ? 58.220 34.821 47.906 1.00 37.41 89 LYS A O 1
ATOM 712 N N . ALA A 1 90 ? 59.792 33.333 47.257 1.00 42.14 90 ALA A N 1
ATOM 713 C CA . ALA A 1 90 ? 60.942 34.074 47.762 1.00 35.74 90 ALA A CA 1
ATOM 714 C C . ALA A 1 90 ? 62.198 33.405 47.220 1.00 34.83 90 ALA A C 1
ATOM 715 O O . ALA A 1 90 ? 62.098 32.405 46.505 1.00 34.30 90 ALA A O 1
ATOM 717 N N . GLU A 1 91 ? 63.375 33.940 47.537 1.00 40.63 91 GLU A N 1
ATOM 718 C CA . GLU A 1 91 ? 64.611 33.282 47.116 1.00 38.50 91 GLU A CA 1
ATOM 719 C C . GLU A 1 91 ? 64.651 31.893 47.735 1.00 34.62 91 GLU A C 1
ATOM 720 O O . GLU A 1 91 ? 64.239 31.715 48.881 1.00 35.66 91 GLU A O 1
ATOM 726 N N . ARG A 1 92 ? 65.110 30.911 46.963 1.00 33.40 92 ARG A N 1
ATOM 727 C CA . ARG A 1 92 ? 65.155 29.518 47.406 1.00 36.31 92 ARG A CA 1
ATOM 728 C C . ARG A 1 92 ? 63.803 28.994 47.901 1.00 36.48 92 ARG A C 1
ATOM 729 O O . ARG A 1 92 ? 63.747 28.095 48.739 1.00 33.91 92 ARG A O 1
ATOM 737 N N . HIS A 1 93 ? 62.716 29.554 47.378 1.00 37.08 93 HIS A N 1
ATOM 738 C CA . HIS A 1 93 ? 61.386 29.050 47.693 1.00 33.09 93 HIS A CA 1
ATOM 739 C C . HIS A 1 93 ? 60.468 29.170 46.485 1.00 32.01 93 HIS A C 1
ATOM 740 O O . HIS A 1 93 ? 59.898 30.230 46.223 1.00 36.56 93 HIS A O 1
ATOM 747 N N . PHE A 1 94 ? 60.321 28.066 45.761 1.00 30.98 94 PHE A N 1
ATOM 748 C CA . PHE A 1 94 ? 59.478 28.029 44.575 1.00 30.46 94 PHE A CA 1
ATOM 749 C C . PHE A 1 94 ? 58.284 27.106 44.760 1.00 30.02 94 PHE A C 1
ATOM 750 O O . PHE A 1 94 ? 58.349 26.132 45.505 1.00 30.39 94 PHE A O 1
ATOM 758 N N . GLU A 1 95 ? 57.196 27.420 44.069 1.00 29.73 95 GLU A N 1
ATOM 759 C CA . GLU A 1 95 ? 56.039 26.538 44.017 1.00 32.19 95 GLU A CA 1
ATOM 760 C C . GLU A 1 95 ? 55.801 26.089 42.585 1.00 28.58 95 GLU A C 1
ATOM 761 O O . GLU A 1 95 ? 55.738 26.908 41.672 1.00 28.20 95 GLU A O 1
ATOM 767 N N . VAL A 1 96 ? 55.696 24.782 42.394 1.00 28.22 96 VAL A N 1
ATOM 768 C CA . VAL A 1 96 ? 55.344 24.220 41.097 1.00 30.29 96 VAL A CA 1
ATOM 769 C C . VAL A 1 96 ? 54.009 23.489 41.237 1.00 27.77 96 VAL A C 1
ATOM 770 O O . VAL A 1 96 ? 53.865 22.624 42.101 1.00 28.32 96 VAL A O 1
ATOM 774 N N . GLU A 1 97 ? 53.037 23.843 40.400 1.00 27.70 97 GLU A N 1
ATOM 775 C CA . GLU A 1 97 ? 51.674 23.319 40.551 1.00 29.80 97 GLU A CA 1
ATOM 776 C C . GLU A 1 97 ? 51.231 22.507 39.338 1.00 27.65 97 GLU A C 1
ATOM 777 O O . GLU A 1 97 ? 51.569 22.838 38.202 1.00 26.98 97 GLU A O 1
ATOM 783 N N . THR A 1 98 ? 50.481 21.438 39.591 1.00 31.08 98 THR A N 1
ATOM 784 C CA . THR A 1 98 ? 49.975 20.572 38.532 1.00 27.84 98 THR A CA 1
ATOM 785 C C . THR A 1 98 ? 48.494 20.835 38.250 1.00 31.45 98 THR A C 1
ATOM 786 O O . THR A 1 98 ? 47.802 21.473 39.045 1.00 29.56 98 THR A O 1
ATOM 790 N N . GLU A 1 99 ? 48.008 20.326 37.123 1.00 28.26 99 GLU A N 1
ATOM 791 C CA . GLU A 1 99 ? 46.616 20.549 36.720 1.00 28.88 99 GLU A CA 1
ATOM 792 C C . GLU A 1 99 ? 45.616 19.882 37.662 1.00 29.88 99 GLU A C 1
ATOM 793 O O . GLU A 1 99 ? 44.421 20.179 37.617 1.00 33.34 99 GLU A O 1
ATOM 799 N N . ALA A 1 100 ? 46.102 18.977 38.507 1.00 37.20 100 ALA A N 1
ATOM 800 C CA . ALA A 1 100 ? 45.249 18.311 39.487 1.00 42.30 100 ALA A CA 1
ATOM 801 C C . ALA A 1 100 ? 45.291 19.036 40.829 1.00 31.63 100 ALA A C 1
ATOM 802 O O . ALA A 1 100 ? 44.662 18.611 41.795 1.00 32.61 100 ALA A O 1
ATOM 804 N N . GLY A 1 101 ? 46.055 20.121 40.893 1.00 31.06 101 GLY A N 1
ATOM 805 C CA . GLY A 1 101 ? 46.062 20.956 42.080 1.00 33.67 101 GLY A CA 1
ATOM 806 C C . GLY A 1 101 ? 47.146 20.650 43.093 1.00 31.73 101 GLY A C 1
ATOM 807 O O . GLY A 1 101 ? 47.172 21.244 44.171 1.00 32.39 101 GLY A O 1
ATOM 808 N N . GLU A 1 102 ? 48.042 19.726 42.761 1.00 31.19 102 GLU A N 1
ATOM 809 C CA . GLU A 1 102 ? 49.160 19.433 43.651 1.00 31.32 102 GLU A CA 1
ATOM 810 C C . GLU A 1 102 ? 50.180 20.560 43.581 1.00 30.70 102 GLU A C 1
ATOM 811 O O . GLU A 1 102 ? 50.474 21.067 42.503 1.00 29.80 102 GLU A O 1
ATOM 817 N N . ILE A 1 103 ? 50.702 20.963 44.734 1.00 31.30 103 ILE A N 1
ATOM 818 C CA . ILE A 1 103 ? 51.692 22.031 44.787 1.00 30.94 103 ILE A CA 1
ATOM 819 C C . ILE A 1 103 ? 52.983 21.526 45.417 1.00 31.04 103 ILE A C 1
ATOM 820 O O . ILE A 1 103 ? 52.986 21.073 46.564 1.00 32.83 103 ILE A O 1
ATOM 825 N N . TYR A 1 104 ? 54.074 21.615 44.661 1.00 30.12 104 TYR A N 1
ATOM 826 C CA . TYR A 1 104 ? 55.371 21.114 45.099 1.00 35.05 104 TYR A CA 1
ATOM 827 C C . TYR A 1 104 ? 56.349 22.257 45.346 1.00 30.14 104 TYR A C 1
ATOM 828 O O . TYR A 1 104 ? 56.474 23.171 44.527 1.00 29.46 104 TYR A O 1
ATOM 837 N N . THR A 1 105 ? 57.041 22.200 46.477 1.00 31.00 105 THR A N 1
ATOM 838 C CA . THR A 1 105 ? 58.003 23.236 46.835 1.00 37.38 105 THR A CA 1
ATOM 839 C C . THR A 1 105 ? 59.436 22.795 46.569 1.00 30.80 105 THR A C 1
ATOM 840 O O . THR A 1 105 ? 59.760 21.611 46.664 1.00 31.28 105 THR A O 1
ATOM 844 N N . SER A 1 106 ? 60.284 23.762 46.235 1.00 30.48 106 SER A N 1
ATOM 845 C CA . SER A 1 106 ? 61.705 23.513 46.003 1.00 34.73 106 SER A CA 1
ATOM 846 C C . SER A 1 106 ? 62.507 24.802 46.149 1.00 30.47 106 SER A C 1
ATOM 847 O O . SER A 1 106 ? 61.946 25.895 46.093 1.00 30.63 106 SER A O 1
ATOM 850 N N . LYS A 1 107 ? 63.819 24.674 46.340 1.00 30.66 107 LYS A N 1
ATOM 851 C CA . LYS A 1 107 ? 64.682 25.844 46.440 1.00 31.03 107 LYS A CA 1
ATOM 852 C C . LYS A 1 107 ? 65.053 26.359 45.052 1.00 35.98 107 LYS A C 1
ATOM 853 O O . LYS A 1 107 ? 65.436 27.517 44.885 1.00 30.11 107 LYS A O 1
ATOM 859 N N . ALA A 1 108 ? 64.925 25.489 44.058 1.00 33.15 108 ALA A N 1
ATOM 860 C CA . ALA A 1 108 ? 65.220 25.850 42.677 1.00 27.81 108 ALA A CA 1
ATOM 861 C C . ALA A 1 108 ? 64.302 25.096 41.724 1.00 26.83 108 ALA A C 1
ATOM 862 O O . ALA A 1 108 ? 63.734 24.065 42.079 1.00 26.91 108 ALA A O 1
ATOM 864 N N . VAL A 1 109 ? 64.164 25.614 40.511 1.00 26.08 109 VAL A N 1
ATOM 865 C CA . VAL A 1 109 ? 63.377 24.941 39.488 1.00 25.29 109 VAL A CA 1
ATOM 866 C C . VAL A 1 109 ? 64.186 24.806 38.205 1.00 32.69 109 VAL A C 1
ATOM 867 O O . VAL A 1 109 ? 64.773 25.778 37.739 1.00 25.93 109 VAL A O 1
ATOM 871 N N . ILE A 1 110 ? 64.223 23.597 37.652 1.00 23.94 110 ILE A N 1
ATOM 872 C CA . ILE A 1 110 ? 64.784 23.371 36.323 1.00 23.19 110 ILE A CA 1
ATOM 873 C C . ILE A 1 110 ? 63.674 23.043 35.320 1.00 22.75 110 ILE A C 1
ATOM 874 O O . ILE A 1 110 ? 62.943 22.068 35.489 1.00 26.32 110 ILE A O 1
ATOM 879 N N . ILE A 1 111 ? 63.550 23.868 34.288 1.00 22.47 111 ILE A N 1
ATOM 880 C CA . ILE A 1 111 ? 62.557 23.645 33.237 1.00 22.17 111 ILE A CA 1
ATOM 881 C C . ILE A 1 111 ? 63.160 22.859 32.076 1.00 24.88 111 ILE A C 1
ATOM 882 O O . ILE A 1 111 ? 64.072 23.338 31.403 1.00 21.48 111 ILE A O 1
ATOM 887 N N . ALA A 1 112 ? 62.651 21.652 31.856 1.00 25.31 112 ALA A N 1
ATOM 888 C CA . ALA A 1 112 ? 63.173 20.775 30.811 1.00 22.65 112 ALA A CA 1
ATOM 889 C C . ALA A 1 112 ? 62.032 20.207 29.963 1.00 21.17 112 ALA A C 1
ATOM 890 O O . ALA A 1 112 ? 61.992 19.012 29.669 1.00 21.59 112 ALA A O 1
ATOM 892 N N . ILE A 1 113 ? 61.111 21.069 29.559 1.00 21.32 113 ILE A N 1
ATOM 893 C CA . ILE A 1 113 ? 59.894 20.597 28.907 1.00 21.53 113 ILE A CA 1
ATOM 894 C C . ILE A 1 113 ? 60.058 20.423 27.401 1.00 21.72 113 ILE A C 1
ATOM 895 O O . ILE A 1 113 ? 59.107 20.052 26.716 1.00 22.50 113 ILE A O 1
ATOM 900 N N . GLY A 1 114 ? 61.267 20.667 26.895 1.00 21.06 114 GLY A N 1
ATOM 901 C CA . GLY A 1 114 ? 61.544 20.543 25.472 1.00 21.56 114 GLY A CA 1
ATOM 902 C C . GLY A 1 114 ? 60.503 21.204 24.580 1.00 22.08 114 GLY A C 1
ATOM 903 O O . GLY A 1 114 ? 60.170 22.377 24.755 1.00 22.97 114 GLY A O 1
ATOM 904 N N . ALA A 1 115 ? 59.977 20.436 23.631 1.00 25.52 115 ALA A N 1
ATOM 905 C CA . ALA A 1 115 ? 58.988 20.938 22.685 1.00 26.80 115 ALA A CA 1
ATOM 906 C C . ALA A 1 115 ? 57.586 20.944 23.283 1.00 26.75 115 ALA A C 1
ATOM 907 O O . ALA A 1 115 ? 56.610 21.264 22.600 1.00 29.45 115 ALA A O 1
ATOM 909 N N . GLY A 1 116 ? 57.488 20.581 24.557 1.00 22.41 116 GLY A N 1
ATOM 910 C CA . GLY A 1 116 ? 56.212 20.562 25.245 1.00 30.68 116 GLY A CA 1
ATOM 911 C C . GLY A 1 116 ? 55.625 19.169 25.346 1.00 29.83 116 GLY A C 1
ATOM 912 O O . GLY A 1 116 ? 56.353 18.191 25.499 1.00 23.83 116 GLY A O 1
ATOM 913 N N . ILE A 1 117 ? 54.302 19.078 25.249 1.00 27.36 117 ILE A N 1
ATOM 914 C CA . ILE A 1 117 ? 53.607 17.813 25.429 1.00 24.17 117 ILE A CA 1
ATOM 915 C C . ILE A 1 117 ? 53.220 17.248 24.072 1.00 27.22 117 ILE A C 1
ATOM 916 O O . ILE A 1 117 ? 52.561 17.919 23.286 1.00 32.94 117 ILE A O 1
ATOM 921 N N . ILE A 1 118 ? 53.651 16.022 23.795 1.00 27.01 118 ILE A N 1
ATOM 922 C CA . ILE A 1 118 ? 53.477 15.430 22.475 1.00 25.26 118 ILE A CA 1
ATOM 923 C C . ILE A 1 118 ? 52.881 14.035 22.584 1.00 31.08 118 ILE A C 1
ATOM 924 O O . ILE A 1 118 ? 53.352 13.209 23.361 1.00 29.89 118 ILE A O 1
ATOM 929 N N . ASN A 1 119 ? 51.826 13.791 21.815 1.00 31.03 119 ASN A N 1
ATOM 930 C CA . ASN A 1 119 ? 51.237 12.467 21.710 1.00 33.69 119 ASN A CA 1
ATOM 931 C C . ASN A 1 119 ? 50.938 12.156 20.256 1.00 30.18 119 ASN A C 1
ATOM 932 O O . ASN A 1 119 ? 50.609 13.059 19.490 1.00 30.52 119 ASN A O 1
ATOM 937 N N . PRO A 1 120 ? 51.062 10.880 19.864 1.00 33.60 120 PRO A N 1
ATOM 938 C CA . PRO A 1 120 ? 50.665 10.502 18.505 1.00 37.93 120 PRO A CA 1
ATOM 939 C C . PRO A 1 120 ? 49.181 10.753 18.274 1.00 34.94 120 PRO A C 1
ATOM 940 O O . PRO A 1 120 ? 48.391 10.674 19.219 1.00 35.02 120 PRO A O 1
ATOM 944 N N . LYS A 1 121 ? 48.816 11.074 17.037 1.00 34.60 121 LYS A N 1
ATOM 945 C CA . LYS A 1 121 ? 47.417 11.308 16.678 1.00 33.21 121 LYS A CA 1
ATOM 946 C C . LYS A 1 121 ? 46.609 10.033 16.844 1.00 34.42 121 LYS A C 1
ATOM 947 O O . LYS A 1 121 ? 46.896 9.021 16.207 1.00 35.12 121 LYS A O 1
ATOM 953 N N . GLN A 1 122 ? 45.586 10.088 17.688 1.00 38.06 122 GLN A N 1
ATOM 954 C CA . GLN A 1 122 ? 44.756 8.925 17.959 1.00 36.02 122 GLN A CA 1
ATOM 955 C C . GLN A 1 122 ? 43.848 8.604 16.772 1.00 37.70 122 GLN A C 1
ATOM 956 O O . GLN A 1 122 ? 43.282 9.508 16.153 1.00 42.61 122 GLN A O 1
ATOM 962 N N . LEU A 1 123 ? 43.714 7.320 16.448 1.00 38.86 123 LEU A N 1
ATOM 963 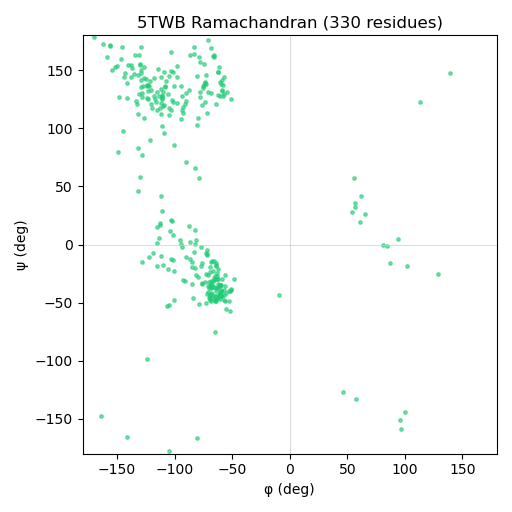C CA . LEU A 1 123 ? 42.779 6.898 15.406 1.00 40.70 123 LEU A CA 1
ATOM 964 C C . LEU A 1 123 ? 41.372 7.375 15.750 1.00 49.46 123 LEU A C 1
ATOM 965 O O . LEU A 1 123 ? 40.895 7.162 16.865 1.00 51.07 123 LEU A O 1
ATOM 970 N N . ASP A 1 124 ? 40.716 8.027 14.795 1.00 46.18 124 ASP A N 1
ATOM 971 C CA . ASP A 1 124 ? 39.397 8.606 15.033 1.00 47.89 124 ASP A CA 1
ATOM 972 C C . ASP A 1 124 ? 38.292 7.556 14.896 1.00 54.54 124 ASP A C 1
ATOM 973 O O . ASP A 1 124 ? 37.462 7.625 13.987 1.00 46.82 124 ASP A O 1
ATOM 978 N N . VAL A 1 125 ? 38.289 6.587 15.806 1.00 49.33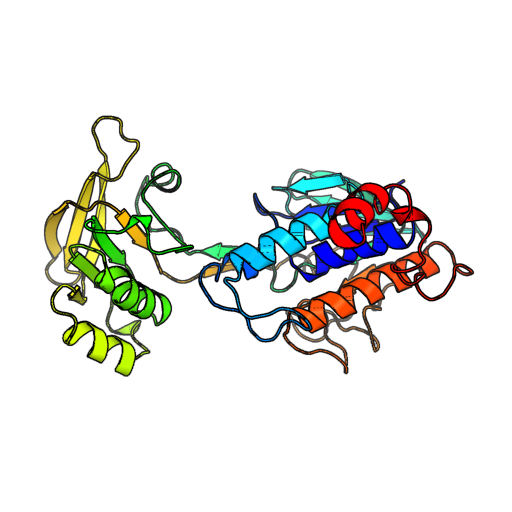 125 VAL A N 1
ATOM 979 C CA . VAL A 1 125 ? 37.276 5.538 15.817 1.00 47.24 125 VAL A CA 1
ATOM 980 C C . VAL A 1 125 ? 36.868 5.196 17.245 1.00 47.04 125 VAL A C 1
ATOM 981 O O . VAL A 1 125 ? 37.717 4.898 18.081 1.00 47.24 125 VAL A O 1
ATOM 985 N N . LYS A 1 126 ? 35.571 5.254 17.526 1.00 48.30 126 LYS A N 1
ATOM 986 C CA . LYS A 1 126 ? 35.055 4.809 18.813 1.00 57.41 126 LYS A CA 1
ATOM 987 C C . LYS A 1 126 ? 34.763 3.314 18.748 1.00 70.02 126 LYS A C 1
ATOM 988 O O . LYS A 1 126 ? 34.154 2.843 17.784 1.00 84.45 126 LYS A O 1
ATOM 994 N N . GLY A 1 127 ? 35.201 2.563 19.754 1.00 70.02 127 GLY A N 1
ATOM 995 C CA . GLY A 1 127 ? 36.002 3.084 20.847 1.00 59.26 127 GLY A CA 1
ATOM 996 C C . GLY A 1 127 ? 37.178 2.147 21.013 1.00 69.33 127 GLY A C 1
ATOM 997 O O . GLY A 1 127 ? 37.013 0.996 21.416 1.00 78.10 127 GLY A O 1
ATOM 998 N N . VAL A 1 128 ? 38.370 2.643 20.705 1.00 63.55 128 VAL A N 1
ATOM 999 C CA . VAL A 1 128 ? 39.497 1.762 20.434 1.00 72.35 128 VAL A CA 1
ATOM 1000 C C . VAL A 1 128 ? 40.621 1.888 21.453 1.00 69.13 128 VAL A C 1
ATOM 1001 O O . VAL A 1 128 ? 41.734 1.413 21.225 1.00 76.33 128 VAL A O 1
ATOM 1005 N N . GLU A 1 129 ? 40.321 2.510 22.587 1.00 62.60 129 GLU A N 1
ATOM 1006 C CA . GLU A 1 129 ? 41.342 2.819 23.583 1.00 58.17 129 GLU A CA 1
ATOM 1007 C C . GLU A 1 129 ? 41.843 1.575 24.322 1.00 65.12 129 GLU A C 1
ATOM 1008 O O . GLU A 1 129 ? 42.759 1.660 25.137 1.00 76.88 129 GLU A O 1
ATOM 1014 N N . ARG A 1 130 ? 41.239 0.424 24.048 1.00 59.45 130 ARG A N 1
ATOM 1015 C CA . ARG A 1 130 ? 41.622 -0.811 24.725 1.00 54.49 130 ARG A CA 1
ATOM 1016 C C . ARG A 1 130 ? 42.533 -1.681 23.867 1.00 55.51 130 ARG A C 1
ATOM 1017 O O . ARG A 1 130 ? 43.273 -2.513 24.386 1.00 54.07 130 ARG A O 1
ATOM 1025 N N . TYR A 1 131 ? 42.477 -1.487 22.553 1.00 44.19 131 TYR A N 1
ATOM 1026 C CA . TYR A 1 131 ? 43.299 -2.264 21.632 1.00 32.80 131 TYR A CA 1
ATOM 1027 C C . TYR A 1 131 ? 44.748 -1.803 21.627 1.00 41.48 131 TYR A C 1
ATOM 1028 O O . TYR A 1 131 ? 45.625 -2.507 21.126 1.00 37.26 131 TYR A O 1
ATOM 1037 N N . GLN A 1 132 ? 44.996 -0.615 22.167 1.00 42.48 132 GLN A N 1
ATOM 1038 C CA . GLN A 1 132 ? 46.349 -0.068 22.181 1.00 51.60 132 GLN A CA 1
ATOM 1039 C C . GLN A 1 132 ? 47.190 -0.728 23.269 1.00 46.39 132 GLN A C 1
ATOM 1040 O O . GLN A 1 132 ? 48.377 -0.437 23.411 1.00 41.66 132 GLN A O 1
ATOM 1046 N N . LEU A 1 133 ? 46.563 -1.623 24.026 1.00 42.12 133 LEU A N 1
ATOM 1047 C CA . LEU A 1 133 ? 47.269 -2.468 24.978 1.00 39.55 133 LEU A CA 1
ATOM 1048 C C . LEU A 1 133 ? 47.824 -3.696 24.271 1.00 45.27 133 LEU A C 1
ATOM 1049 O O . LEU A 1 133 ? 48.729 -4.365 24.775 1.00 41.97 133 LEU A O 1
ATOM 1054 N N . THR A 1 134 ? 47.266 -3.988 23.100 1.00 36.96 134 THR A N 1
ATOM 1055 C CA . THR A 1 134 ? 47.624 -5.191 22.362 1.00 38.08 134 THR A CA 1
ATOM 1056 C C . THR A 1 134 ? 48.107 -4.885 20.945 1.00 34.76 134 THR A C 1
ATOM 1057 O O . THR A 1 134 ? 49.271 -4.530 20.748 1.00 35.10 134 THR A O 1
ATOM 1061 N N . ASN A 1 135 ? 47.223 -5.017 19.958 1.00 37.72 135 ASN A N 1
ATOM 1062 C CA . ASN A 1 135 ? 47.665 -4.939 18.570 1.00 34.15 135 ASN A CA 1
ATOM 1063 C C . ASN A 1 135 ? 47.202 -3.703 17.793 1.00 34.21 135 ASN A C 1
ATOM 1064 O O . ASN A 1 135 ? 47.062 -3.751 16.572 1.00 28.10 135 ASN A O 1
ATOM 1069 N N . LEU A 1 136 ? 46.984 -2.597 18.499 1.00 34.22 136 LEU A N 1
ATOM 1070 C CA . LEU A 1 136 ? 46.849 -1.294 17.851 1.00 31.26 136 LEU A CA 1
ATOM 1071 C C . LEU A 1 136 ? 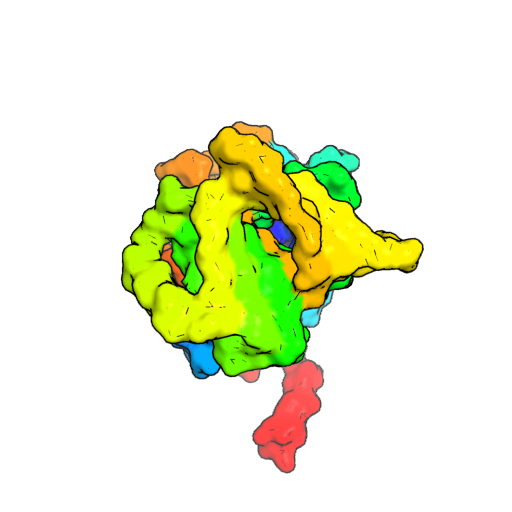48.056 -0.439 18.229 1.00 31.98 136 LEU A C 1
ATOM 1072 O O . LEU A 1 136 ? 48.207 -0.057 19.387 1.00 30.80 136 LEU A O 1
ATOM 1077 N N . HIS A 1 137 ? 48.908 -0.141 17.248 1.00 27.27 137 HIS A N 1
ATOM 1078 C CA . HIS A 1 137 ? 50.206 0.486 17.514 1.00 27.85 137 HIS A CA 1
ATOM 1079 C C . HIS A 1 137 ? 50.307 1.919 16.999 1.00 27.64 137 HIS A C 1
ATOM 1080 O O . HIS A 1 137 ? 49.777 2.251 15.936 1.00 33.21 137 HIS A O 1
ATOM 1087 N N . TYR A 1 138 ? 51.007 2.758 17.756 1.00 30.27 138 TYR A N 1
ATOM 1088 C CA . TYR A 1 138 ? 51.300 4.121 17.329 1.00 28.97 138 TYR A CA 1
ATOM 1089 C C . TYR A 1 138 ? 52.811 4.329 17.217 1.00 29.83 138 TYR A C 1
ATOM 1090 O O . TYR A 1 138 ? 53.272 5.369 16.751 1.00 29.91 138 TYR A O 1
ATOM 1099 N N . VAL A 1 139 ? 53.569 3.332 17.664 1.00 29.95 139 VAL A N 1
ATOM 1100 C CA . VAL A 1 139 ? 55.005 3.273 17.404 1.00 30.49 139 VAL A CA 1
ATOM 1101 C C . VAL A 1 139 ? 55.398 1.872 16.957 1.00 42.79 139 VAL A C 1
ATOM 1102 O O . VAL A 1 139 ? 54.641 0.913 17.130 1.00 33.05 139 VAL A O 1
ATOM 1106 N N . VAL A 1 140 ? 56.583 1.768 16.368 1.00 46.74 140 VAL A N 1
ATOM 1107 C CA . VAL A 1 140 ? 57.167 0.482 16.019 1.00 30.12 140 VAL A CA 1
ATOM 1108 C C . VAL A 1 140 ? 58.565 0.418 16.614 1.00 37.46 140 VAL A C 1
ATOM 1109 O O . VAL A 1 140 ? 59.463 1.116 16.153 1.00 43.02 140 VAL A O 1
ATOM 1113 N N . GLN A 1 141 ? 58.748 -0.404 17.642 1.00 35.91 141 GLN A N 1
ATOM 1114 C CA . GLN A 1 141 ? 60.036 -0.478 18.326 1.00 36.12 141 GLN A CA 1
ATOM 1115 C C . GLN A 1 141 ? 60.953 -1.537 17.722 1.00 38.35 141 GLN A C 1
ATOM 1116 O O . GLN A 1 141 ? 62.179 -1.402 17.757 1.00 41.12 141 GLN A O 1
ATOM 1122 N N . SER A 1 142 ? 60.360 -2.599 17.191 1.00 33.79 142 SER A N 1
ATOM 1123 C CA . SER A 1 142 ? 61.092 -3.567 16.383 1.00 36.49 142 SER A CA 1
ATOM 1124 C C . SER A 1 142 ? 60.124 -4.289 15.453 1.00 37.19 142 SER A C 1
ATOM 1125 O O . SER A 1 142 ? 58.906 -4.146 15.577 1.00 32.66 142 SER A O 1
ATOM 1128 N N . TYR A 1 143 ? 60.668 -5.063 14.523 1.00 37.36 143 TYR A N 1
ATOM 1129 C CA . TYR A 1 143 ? 59.855 -5.670 13.480 1.00 38.75 143 TYR A CA 1
ATOM 1130 C C . TYR A 1 143 ? 59.567 -7.137 13.757 1.00 32.11 143 TYR A C 1
ATOM 1131 O O . TYR A 1 143 ? 58.700 -7.726 13.127 1.00 31.35 143 TYR A O 1
ATOM 1140 N N . ARG A 1 144 ? 60.291 -7.713 14.711 1.00 33.64 144 ARG A N 1
ATOM 1141 C CA . ARG A 1 144 ? 60.235 -9.149 14.982 1.00 34.66 144 ARG A CA 1
ATOM 1142 C C . ARG A 1 144 ? 58.827 -9.699 15.184 1.00 35.81 144 ARG A C 1
ATOM 1143 O O . ARG A 1 144 ? 58.509 -10.790 14.713 1.00 34.22 144 ARG A O 1
ATOM 1151 N N . ARG A 1 14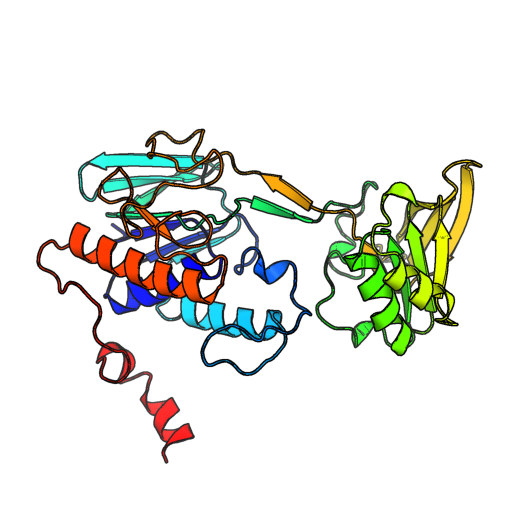5 ? 57.989 -8.945 15.883 1.00 33.22 145 ARG A N 1
ATOM 1152 C CA . ARG A 1 145 ? 56.649 -9.421 16.214 1.00 37.18 145 ARG A CA 1
ATOM 1153 C C . ARG A 1 145 ? 55.755 -9.541 14.980 1.00 39.15 145 ARG A C 1
ATOM 1154 O O . ARG A 1 145 ? 54.708 -10.190 15.025 1.00 32.95 145 ARG A O 1
ATOM 1162 N N . PHE A 1 146 ? 56.171 -8.925 13.877 1.00 30.56 146 PHE A N 1
ATOM 1163 C CA . PHE A 1 146 ? 55.344 -8.911 12.677 1.00 34.63 146 PHE A CA 1
ATOM 1164 C C . PHE A 1 146 ? 55.697 -10.024 11.694 1.00 33.80 146 PHE A C 1
ATOM 1165 O O . PHE A 1 146 ? 55.129 -10.086 10.606 1.00 34.47 146 PHE A O 1
ATOM 1173 N N . LYS A 1 147 ? 56.625 -10.902 12.071 1.00 34.46 147 LYS A N 1
ATOM 1174 C CA . LYS A 1 147 ? 56.999 -12.012 11.191 1.00 36.82 147 LYS A CA 1
ATOM 1175 C C . LYS A 1 147 ? 55.784 -12.869 10.842 1.00 33.92 147 LYS A C 1
ATOM 1176 O O . LYS A 1 147 ? 55.049 -13.303 11.727 1.00 35.57 147 LYS A O 1
ATOM 1182 N N . ASP A 1 148 ? 55.576 -13.083 9.544 1.00 34.87 148 ASP A N 1
ATOM 1183 C CA . ASP A 1 148 ? 54.478 -13.907 9.025 1.00 37.19 148 ASP A CA 1
ATOM 1184 C C . ASP A 1 148 ? 53.091 -13.388 9.397 1.00 39.68 148 ASP A C 1
ATOM 1185 O O . ASP A 1 148 ? 52.112 -14.132 9.336 1.00 38.35 148 ASP A O 1
ATOM 1190 N N . LYS A 1 149 ? 53.007 -12.116 9.772 1.00 34.00 149 LYS A N 1
ATOM 1191 C CA . LYS A 1 149 ? 51.728 -11.515 10.129 1.00 31.69 149 LYS A CA 1
ATOM 1192 C C . LYS A 1 149 ? 51.142 -10.738 8.957 1.00 28.40 149 LYS A C 1
ATOM 1193 O O . LYS A 1 149 ? 51.871 -10.265 8.081 1.00 32.30 149 LYS A O 1
ATOM 1199 N N . ASP A 1 150 ? 49.820 -10.618 8.937 1.00 27.15 150 ASP A N 1
ATOM 1200 C CA . ASP A 1 150 ? 49.167 -9.675 8.042 1.00 26.14 150 ASP A CA 1
ATOM 1201 C C . ASP A 1 150 ? 49.008 -8.363 8.790 1.00 29.66 150 ASP A C 1
ATOM 1202 O O . ASP A 1 150 ? 48.380 -8.318 9.843 1.00 30.81 150 ASP A O 1
ATOM 1207 N N . VAL A 1 151 ? 49.584 -7.300 8.241 1.00 24.67 151 VAL A N 1
ATOM 1208 C CA . VAL A 1 151 ? 49.694 -6.035 8.955 1.00 27.57 151 VAL A CA 1
ATOM 1209 C C . VAL A 1 151 ? 49.049 -4.886 8.190 1.00 28.51 151 VAL A C 1
ATOM 1210 O O . VAL A 1 151 ? 49.285 -4.713 6.992 1.00 27.02 151 VAL A O 1
ATOM 1214 N N . LEU A 1 152 ? 48.241 -4.101 8.896 1.00 23.09 152 LEU A N 1
ATOM 1215 C CA . LEU A 1 152 ? 47.610 -2.919 8.329 1.00 22.64 152 LEU A CA 1
ATOM 1216 C C . LEU A 1 152 ? 48.259 -1.638 8.833 1.00 22.63 152 LEU A C 1
ATOM 1217 O O . LEU A 1 152 ? 48.419 -1.440 10.038 1.00 25.46 152 LEU A O 1
ATOM 1222 N N . ILE A 1 153 ? 48.613 -0.763 7.899 1.00 27.01 153 ILE A N 1
ATOM 1223 C CA . ILE A 1 153 ? 49.166 0.539 8.234 1.00 24.61 153 ILE A CA 1
ATOM 1224 C C . ILE A 1 153 ? 48.291 1.649 7.671 1.00 26.75 153 ILE A C 1
ATOM 1225 O O . ILE A 1 153 ? 47.879 1.599 6.511 1.00 24.88 153 ILE A O 1
ATOM 1230 N N . SER A 1 154 ? 47.985 2.638 8.506 1.00 26.19 154 SER A N 1
ATOM 1231 C CA . SER A 1 154 ? 47.185 3.777 8.074 1.00 27.92 154 SER A CA 1
ATOM 1232 C C . SER A 1 154 ? 48.037 5.036 8.085 1.00 24.97 154 SER A C 1
ATOM 1233 O O . SER A 1 154 ? 48.521 5.454 9.133 1.00 24.36 154 SER A O 1
ATOM 1236 N N . GLY A 1 155 ? 48.210 5.634 6.913 1.00 24.28 155 GLY A N 1
ATOM 1237 C CA . GLY A 1 155 ? 48.999 6.841 6.773 1.00 28.48 155 GLY A CA 1
ATOM 1238 C C . GLY A 1 155 ? 49.851 6.778 5.523 1.00 28.48 155 GLY A C 1
ATOM 1239 O O . GLY A 1 155 ? 50.287 5.701 5.113 1.00 25.23 155 GLY A O 1
ATOM 1240 N N . GLY A 1 156 ? 50.081 7.934 4.912 1.00 26.69 156 GLY A N 1
ATOM 1241 C CA . GLY A 1 156 ? 50.854 8.005 3.688 1.00 33.93 156 GLY A CA 1
ATOM 1242 C C . GLY A 1 156 ? 52.144 8.777 3.866 1.00 34.53 156 GLY A C 1
ATOM 1243 O O . GLY A 1 156 ? 52.905 8.958 2.912 1.00 29.66 156 GLY A O 1
ATOM 1244 N N . GLY A 1 157 ? 52.389 9.235 5.091 1.00 32.16 157 GLY A N 1
ATOM 1245 C CA . GLY A 1 157 ? 53.596 9.987 5.399 1.00 32.79 157 GLY A CA 1
ATOM 1246 C C . GLY A 1 157 ? 54.859 9.147 5.336 1.00 35.67 157 GLY A C 1
ATOM 1247 O O . GLY A 1 157 ? 54.795 7.921 5.246 1.00 31.45 157 GLY A O 1
ATOM 1248 N N . ASN A 1 158 ? 56.009 9.814 5.387 1.00 34.93 158 ASN A N 1
ATOM 1249 C CA . ASN A 1 158 ? 57.298 9.136 5.294 1.00 34.46 158 ASN A CA 1
ATOM 1250 C C . ASN A 1 158 ? 57.449 8.000 6.304 1.00 31.89 158 ASN A C 1
ATOM 1251 O O . ASN A 1 158 ? 57.970 6.933 5.978 1.00 30.83 158 ASN A O 1
ATOM 1256 N N . THR A 1 159 ? 56.970 8.228 7.521 1.00 32.91 159 THR A N 1
ATOM 1257 C CA . THR A 1 159 ? 57.100 7.243 8.589 1.00 31.87 159 THR A CA 1
ATOM 1258 C C . THR A 1 159 ? 56.331 5.971 8.256 1.00 32.48 159 THR A C 1
ATOM 1259 O O . THR A 1 159 ? 56.869 4.868 8.371 1.00 33.74 159 THR A O 1
ATOM 1263 N N . ALA A 1 160 ? 55.077 6.135 7.836 1.00 27.73 160 ALA A N 1
ATOM 1264 C CA . ALA A 1 160 ? 54.230 5.008 7.466 1.00 26.52 160 ALA A CA 1
ATOM 1265 C C . ALA A 1 160 ? 54.836 4.211 6.313 1.00 26.66 160 ALA A C 1
ATOM 1266 O O . ALA A 1 160 ? 54.857 2.982 6.340 1.00 30.02 160 ALA A O 1
ATOM 1268 N N . LEU A 1 161 ? 55.338 4.914 5.303 1.00 27.57 161 LEU A N 1
ATOM 1269 C CA . LEU A 1 161 ? 55.886 4.247 4.127 1.00 28.04 161 LEU A CA 1
ATOM 1270 C C . LEU A 1 161 ? 57.184 3.501 4.447 1.00 29.63 161 LEU A C 1
ATOM 1271 O O . LEU A 1 161 ? 57.442 2.429 3.894 1.00 28.70 161 LEU A O 1
ATOM 1276 N N . ASP A 1 162 ? 57.996 4.063 5.339 1.00 29.33 162 ASP A N 1
ATOM 1277 C CA . ASP A 1 162 ? 59.230 3.396 5.751 1.00 30.11 162 ASP A CA 1
ATOM 1278 C C . ASP A 1 162 ? 58.922 2.158 6.588 1.00 29.20 162 ASP A C 1
ATOM 1279 O O . ASP A 1 162 ? 59.522 1.098 6.384 1.00 30.68 162 ASP A O 1
ATOM 1284 N N . TRP A 1 163 ? 57.990 2.303 7.530 1.00 28.56 163 TRP A N 1
ATOM 1285 C CA . TRP A 1 163 ? 57.481 1.180 8.311 1.00 27.52 163 TRP A CA 1
ATOM 1286 C C . TRP A 1 163 ? 56.998 0.053 7.412 1.00 29.27 163 TRP A C 1
ATOM 1287 O O . TRP A 1 163 ? 57.343 -1.112 7.615 1.00 27.18 163 TRP A O 1
ATOM 1298 N N . ALA A 1 164 ? 56.185 0.414 6.421 1.00 30.09 164 ALA A N 1
ATOM 1299 C CA . ALA A 1 164 ? 55.596 -0.559 5.508 1.00 29.26 164 ALA A CA 1
ATOM 1300 C C . ALA A 1 164 ? 56.669 -1.389 4.799 1.00 27.90 164 ALA A C 1
ATOM 1301 O O . ALA A 1 164 ? 56.580 -2.616 4.754 1.00 27.74 164 ALA A O 1
ATOM 1303 N N . HIS A 1 165 ? 57.686 -0.725 4.260 1.00 29.71 165 HIS A N 1
ATOM 1304 C CA . HIS A 1 165 ? 58.736 -1.433 3.536 1.00 29.45 165 HIS A CA 1
ATOM 1305 C C . HIS A 1 165 ? 59.518 -2.368 4.451 1.00 29.88 165 HIS A C 1
ATOM 1306 O O . HIS A 1 165 ? 59.805 -3.511 4.090 1.00 32.43 165 HIS A O 1
ATOM 1313 N N . ASP A 1 166 ? 59.860 -1.881 5.637 1.00 29.82 166 ASP A N 1
ATOM 1314 C CA . ASP A 1 166 ? 60.691 -2.656 6.549 1.00 33.02 166 ASP A CA 1
ATOM 1315 C C . ASP A 1 166 ? 59.937 -3.844 7.138 1.00 31.02 166 ASP A C 1
ATOM 1316 O O . ASP A 1 166 ? 60.487 -4.938 7.260 1.00 30.71 166 ASP A O 1
ATOM 1321 N N . ILE A 1 167 ? 58.675 -3.632 7.491 1.00 32.25 167 ILE A N 1
ATOM 1322 C CA . ILE A 1 167 ? 57.859 -4.708 8.032 1.00 32.09 167 ILE A CA 1
ATOM 1323 C C . ILE A 1 167 ? 57.589 -5.768 6.962 1.00 29.79 167 ILE A C 1
ATOM 1324 O O . ILE A 1 167 ? 57.560 -6.964 7.257 1.00 30.60 167 ILE A O 1
ATOM 1329 N N . ALA A 1 168 ? 57.433 -5.332 5.713 1.00 29.79 168 ALA A N 1
ATOM 1330 C CA . ALA A 1 168 ? 57.144 -6.249 4.609 1.00 32.24 168 ALA A CA 1
ATOM 1331 C C . ALA A 1 168 ? 58.253 -7.275 4.369 1.00 34.04 168 ALA A C 1
ATOM 1332 O O . ALA A 1 168 ? 58.021 -8.321 3.760 1.00 33.92 168 ALA A O 1
ATOM 1334 N N . LYS A 1 169 ? 59.458 -6.977 4.843 1.00 32.28 169 LYS A N 1
ATOM 1335 C CA . LYS A 1 169 ? 60.583 -7.890 4.669 1.00 32.69 169 LYS A CA 1
ATOM 1336 C C . LYS A 1 169 ? 60.355 -9.239 5.357 1.00 38.68 169 LYS A C 1
ATOM 1337 O O . LYS A 1 169 ? 60.862 -10.264 4.895 1.00 36.25 169 LYS A O 1
ATOM 1343 N N . ILE A 1 170 ? 59.592 -9.241 6.450 1.00 36.13 170 ILE A N 1
ATOM 1344 C CA . ILE A 1 170 ? 59.349 -10.473 7.204 1.00 39.24 170 ILE A CA 1
ATOM 1345 C C . ILE A 1 170 ? 57.865 -10.758 7.464 1.00 37.92 170 ILE A C 1
ATOM 1346 O O . ILE A 1 170 ? 57.499 -11.873 7.829 1.00 36.78 170 ILE A O 1
ATOM 1351 N N . ALA A 1 171 ? 57.011 -9.759 7.279 1.00 30.11 171 ALA A N 1
ATOM 1352 C CA . ALA A 1 171 ? 55.575 -9.972 7.438 1.00 34.83 171 ALA A CA 1
ATOM 1353 C C . ALA A 1 171 ? 55.024 -10.744 6.250 1.00 29.60 171 ALA A C 1
ATOM 1354 O O . ALA A 1 171 ? 55.595 -10.711 5.161 1.00 30.17 171 ALA A O 1
ATOM 1356 N N . LYS A 1 172 ? 53.912 -11.443 6.456 1.00 29.51 172 LYS A N 1
ATOM 1357 C CA . LYS A 1 172 ? 53.270 -12.148 5.355 1.00 30.01 172 LYS A CA 1
ATOM 1358 C C . LYS A 1 172 ? 52.764 -11.139 4.334 1.00 32.75 172 LYS A C 1
ATOM 1359 O O . LYS A 1 172 ? 52.989 -11.285 3.135 1.00 29.80 172 LYS A O 1
ATOM 1365 N N . SER A 1 173 ? 52.092 -10.102 4.823 1.00 29.75 173 SER A N 1
ATOM 1366 C CA . SER A 1 173 ? 51.575 -9.054 3.957 1.00 29.29 173 SER A CA 1
ATOM 1367 C C . SER A 1 173 ? 51.486 -7.729 4.697 1.00 25.92 173 SER A C 1
ATOM 1368 O O . SER A 1 173 ? 51.334 -7.698 5.912 1.00 25.57 173 SER A O 1
ATOM 1371 N N . VAL A 1 174 ? 51.574 -6.635 3.950 1.00 34.15 174 VAL A N 1
ATOM 1372 C CA . VAL A 1 174 ? 51.334 -5.307 4.493 1.00 24.75 174 VAL A CA 1
ATOM 1373 C C . VAL A 1 174 ? 50.316 -4.581 3.610 1.00 24.66 174 VAL A C 1
ATOM 1374 O O . VAL A 1 174 ? 50.477 -4.508 2.394 1.00 28.08 174 VAL A O 1
ATOM 1378 N N . THR A 1 175 ? 49.257 -4.066 4.222 1.00 25.26 175 THR A N 1
ATOM 1379 C CA . THR A 1 175 ? 48.319 -3.209 3.517 1.00 25.08 175 THR A CA 1
ATOM 1380 C C . THR A 1 175 ? 48.464 -1.781 4.029 1.00 26.01 175 THR A C 1
ATOM 1381 O O . THR A 1 175 ? 48.483 -1.552 5.232 1.00 22.81 175 THR A O 1
ATOM 1385 N N . VAL A 1 176 ? 48.576 -0.825 3.115 1.00 23.47 176 VAL A N 1
ATOM 1386 C CA . VAL A 1 176 ? 48.679 0.577 3.501 1.00 23.43 176 VAL A CA 1
ATOM 1387 C C . VAL A 1 176 ? 47.469 1.362 3.012 1.00 23.47 176 VAL A C 1
ATOM 1388 O O . VAL A 1 176 ? 47.246 1.478 1.809 1.00 27.57 176 VAL A O 1
ATOM 1392 N N . VAL A 1 177 ? 46.681 1.890 3.943 1.00 23.11 177 VAL A N 1
ATOM 1393 C CA . VAL A 1 177 ? 45.591 2.778 3.575 1.00 23.36 177 VAL A CA 1
ATOM 1394 C C . VAL A 1 177 ? 46.032 4.219 3.818 1.00 25.10 177 VAL A C 1
ATOM 1395 O O . VAL A 1 177 ? 46.655 4.520 4.833 1.00 31.43 177 VAL A O 1
ATOM 1399 N N . TYR A 1 178 ? 45.736 5.106 2.873 1.00 26.71 178 TYR A N 1
ATOM 1400 C CA . TYR A 1 178 ? 46.224 6.477 2.965 1.00 25.37 178 TYR A CA 1
ATOM 1401 C C . TYR A 1 178 ? 45.475 7.450 2.064 1.00 30.09 178 TYR A C 1
ATOM 1402 O O . TYR A 1 178 ? 44.639 7.055 1.244 1.00 26.48 178 TYR A O 1
ATOM 1411 N N . ARG A 1 179 ? 45.791 8.729 2.244 1.00 35.65 179 ARG A N 1
ATOM 1412 C CA . ARG A 1 179 ? 45.371 9.791 1.341 1.00 33.66 179 ARG A CA 1
ATOM 1413 C C . ARG A 1 179 ? 46.599 10.267 0.572 1.00 37.64 179 ARG A C 1
ATOM 1414 O O . ARG A 1 179 ? 47.668 10.444 1.157 1.00 42.61 179 ARG A O 1
ATOM 1422 N N . LYS A 1 180 ? 46.459 10.468 -0.734 1.00 44.16 180 LYS A N 1
ATOM 1423 C CA . LYS A 1 180 ? 47.603 10.853 -1.556 1.00 41.88 180 LYS A CA 1
ATOM 1424 C C . LYS A 1 180 ? 48.160 12.213 -1.136 1.00 43.02 180 LYS A C 1
ATOM 1425 O O . LYS A 1 180 ? 49.361 12.462 -1.264 1.00 38.07 180 LYS A O 1
ATOM 1431 N N . GLU A 1 181 ? 47.288 13.077 -0.618 1.00 33.76 181 GLU A N 1
ATOM 1432 C CA . GLU A 1 181 ? 47.690 14.399 -0.130 1.00 46.97 181 GLU A CA 1
ATOM 1433 C C . GLU A 1 181 ? 48.778 14.328 0.936 1.00 45.26 181 GLU A C 1
ATOM 1434 O O . GLU A 1 181 ? 49.538 15.277 1.122 1.00 54.73 181 GLU A O 1
ATOM 1440 N N . ASP A 1 182 ? 48.835 13.205 1.643 1.00 43.71 182 ASP A N 1
ATOM 1441 C CA . ASP A 1 182 ? 49.780 13.029 2.738 1.00 44.97 182 ASP A CA 1
ATOM 1442 C C . ASP A 1 182 ? 51.138 12.518 2.264 1.00 40.68 182 ASP A C 1
ATOM 1443 O O . ASP A 1 182 ? 52.111 12.535 3.019 1.00 44.43 182 ASP A O 1
ATOM 1448 N N . VAL A 1 183 ? 51.203 12.068 1.014 1.00 37.76 183 VAL A N 1
ATOM 1449 C CA . VAL A 1 183 ? 52.427 11.473 0.489 1.00 39.85 183 VAL A CA 1
ATOM 1450 C C . VAL A 1 183 ? 53.449 12.525 0.067 1.00 40.66 183 VAL A C 1
ATOM 1451 O O . VAL A 1 183 ? 53.268 13.222 -0.932 1.00 42.60 183 VAL A O 1
ATOM 1455 N N . SER A 1 184 ? 54.528 12.633 0.833 1.00 43.80 184 SER A N 1
ATOM 1456 C CA . SER A 1 184 ? 55.602 13.557 0.493 1.00 50.17 184 SER A CA 1
ATOM 1457 C C . SER A 1 184 ? 56.865 12.798 0.102 1.00 49.34 184 SER A C 1
ATOM 1458 O O . SER A 1 184 ? 57.820 13.390 -0.393 1.00 40.48 184 SER A O 1
ATOM 1461 N N . GLY A 1 185 ? 56.863 11.486 0.324 1.00 46.52 185 GLY A N 1
ATOM 1462 C CA . GLY A 1 185 ? 58.008 10.654 -0.008 1.00 40.84 185 GLY A CA 1
ATOM 1463 C C . GLY A 1 185 ? 57.820 9.896 -1.310 1.00 37.98 185 GLY A C 1
ATOM 1464 O O . GLY A 1 185 ? 57.389 8.742 -1.312 1.00 39.80 185 GLY A O 1
ATOM 1465 N N . HIS A 1 186 ? 58.148 10.552 -2.419 1.00 39.44 186 HIS A N 1
ATOM 1466 C CA . HIS A 1 186 ? 57.952 9.991 -3.754 1.00 41.05 186 HIS A CA 1
ATOM 1467 C C . HIS A 1 186 ? 58.704 8.675 -3.950 1.00 41.98 186 HIS A C 1
ATOM 1468 O O . HIS A 1 186 ? 58.160 7.715 -4.499 1.00 41.73 186 HIS A O 1
ATOM 1475 N N . GLU A 1 187 ? 59.952 8.634 -3.496 1.00 42.65 187 GLU A N 1
ATOM 1476 C CA . GLU A 1 187 ? 60.788 7.455 -3.689 1.00 40.96 187 GLU A CA 1
ATOM 1477 C C . GLU A 1 187 ? 60.406 6.332 -2.732 1.00 42.95 187 GLU A C 1
ATOM 1478 O O . GLU A 1 187 ? 60.495 5.156 -3.085 1.00 40.74 187 GLU A O 1
ATOM 1484 N N . ALA A 1 188 ? 59.983 6.695 -1.524 1.00 41.30 188 ALA A N 1
ATOM 1485 C CA . ALA A 1 188 ? 59.512 5.708 -0.559 1.00 35.10 188 ALA A CA 1
ATOM 1486 C C . ALA A 1 188 ? 58.313 4.950 -1.124 1.00 33.92 188 ALA A C 1
ATOM 1487 O O . ALA A 1 188 ? 58.204 3.734 -0.970 1.00 33.78 188 ALA A O 1
ATOM 1489 N N . MET A 1 189 ? 57.423 5.678 -1.793 1.00 34.11 189 MET A N 1
ATOM 1490 C CA . MET A 1 189 ? 56.244 5.077 -2.406 1.00 33.32 189 MET A CA 1
ATOM 1491 C C . MET A 1 189 ? 56.611 4.164 -3.581 1.00 41.36 189 MET A C 1
ATOM 1492 O O . MET A 1 189 ? 56.058 3.073 -3.720 1.00 42.32 189 MET A O 1
ATOM 1497 N N . LYS A 1 190 ? 57.540 4.605 -4.425 1.00 39.67 190 LYS A N 1
ATOM 1498 C CA . LYS A 1 190 ? 57.944 3.792 -5.569 1.00 42.61 190 LYS A CA 1
ATOM 1499 C C . LYS A 1 190 ? 58.529 2.459 -5.109 1.00 41.75 190 LYS A C 1
ATOM 1500 O O . LYS A 1 190 ? 58.310 1.427 -5.743 1.00 42.42 190 LYS A O 1
ATOM 1506 N N . THR A 1 191 ? 59.249 2.482 -3.992 1.00 38.72 191 THR A N 1
ATOM 1507 C CA . THR A 1 191 ? 59.773 1.259 -3.396 1.00 41.28 191 THR A CA 1
ATOM 1508 C C . THR A 1 191 ? 58.645 0.295 -3.008 1.00 44.06 191 THR A C 1
ATOM 1509 O O . THR A 1 191 ? 58.730 -0.907 -3.267 1.00 46.70 191 THR A O 1
ATOM 1513 N N . LEU A 1 192 ? 57.589 0.827 -2.400 1.00 37.52 192 LEU A N 1
ATOM 1514 C CA . LEU A 1 192 ? 56.459 0.006 -1.968 1.00 36.42 192 LEU A CA 1
ATOM 1515 C C . LEU A 1 192 ? 55.756 -0.680 -3.136 1.00 43.82 192 LEU A C 1
ATOM 1516 O O . LEU A 1 192 ? 55.251 -1.796 -2.998 1.00 45.51 192 LEU A O 1
ATOM 1521 N N . VAL A 1 193 ? 55.717 -0.004 -4.279 1.00 50.12 193 VAL A N 1
ATOM 1522 C CA . VAL A 1 193 ? 55.111 -0.562 -5.485 1.00 53.01 193 VAL A CA 1
ATOM 1523 C C . VAL A 1 193 ? 55.838 -1.841 -5.908 1.00 52.56 193 VAL A C 1
ATOM 1524 O O . VAL A 1 193 ? 55.213 -2.789 -6.387 1.00 53.83 193 VAL A O 1
ATOM 1528 N N . THR A 1 194 ? 57.154 -1.869 -5.696 1.00 43.20 194 THR A N 1
ATOM 1529 C CA . THR A 1 194 ? 57.972 -3.018 -6.074 1.00 45.61 194 THR A CA 1
ATOM 1530 C C . THR A 1 194 ? 57.993 -4.112 -5.004 1.00 48.10 194 THR A C 1
ATOM 1531 O O . THR A 1 194 ? 58.403 -5.240 -5.276 1.00 48.86 194 THR A O 1
ATOM 1535 N N . ASP A 1 195 ? 57.559 -3.779 -3.789 1.00 44.39 195 ASP A N 1
ATOM 1536 C CA . ASP A 1 195 ? 57.386 -4.785 -2.743 1.00 43.54 195 ASP A CA 1
ATOM 1537 C C . ASP A 1 195 ? 56.180 -5.660 -3.068 1.00 40.64 195 ASP A C 1
ATOM 1538 O O . ASP A 1 195 ? 55.045 -5.188 -3.047 1.00 42.13 195 ASP A O 1
ATOM 1543 N N . LEU A 1 196 ? 56.430 -6.934 -3.357 1.00 36.49 196 LEU A N 1
ATOM 1544 C CA . LEU A 1 196 ? 55.392 -7.831 -3.857 1.00 38.09 196 LEU A CA 1
ATOM 1545 C C . LEU A 1 196 ? 54.271 -8.078 -2.857 1.00 33.72 196 LEU A C 1
ATOM 1546 O O . LEU A 1 196 ? 53.137 -8.331 -3.249 1.00 32.42 196 LEU A O 1
ATOM 1551 N N . ASN A 1 197 ? 54.592 -8.020 -1.569 1.00 31.51 197 ASN A N 1
ATOM 1552 C CA . ASN A 1 197 ? 53.618 -8.345 -0.535 1.00 32.26 197 ASN A CA 1
ATOM 1553 C C . ASN A 1 197 ? 53.052 -7.103 0.147 1.00 31.30 197 ASN A C 1
ATOM 1554 O O . ASN A 1 197 ? 52.540 -7.178 1.263 1.00 27.64 197 ASN A O 1
ATOM 1559 N N . VAL A 1 198 ? 53.156 -5.961 -0.528 1.00 34.98 198 VAL A N 1
ATOM 1560 C CA . VAL A 1 198 ? 52.538 -4.730 -0.048 1.00 27.50 198 VAL A CA 1
ATOM 1561 C C . VAL A 1 198 ? 51.380 -4.337 -0.955 1.00 33.65 198 VAL A C 1
ATOM 1562 O O . VAL A 1 198 ? 51.537 -4.213 -2.176 1.00 35.77 198 VAL A O 1
ATOM 1566 N N . LYS A 1 199 ? 50.217 -4.150 -0.344 1.00 26.48 199 LYS A N 1
ATOM 1567 C CA . LYS A 1 199 ? 49.021 -3.721 -1.054 1.00 26.52 199 LYS A CA 1
ATOM 1568 C C . LYS A 1 199 ? 48.764 -2.250 -0.745 1.00 27.93 199 LYS A C 1
ATOM 1569 O O . LYS A 1 199 ? 48.557 -1.872 0.408 1.00 32.85 199 LYS A O 1
ATOM 1575 N N . LEU A 1 200 ? 48.805 -1.422 -1.779 1.00 26.74 200 LEU A N 1
ATOM 1576 C CA . LEU A 1 200 ? 48.607 0.013 -1.628 1.00 26.57 200 LEU A CA 1
ATOM 1577 C C . LEU A 1 200 ? 47.144 0.385 -1.853 1.00 34.15 200 LEU A C 1
ATOM 1578 O O . LEU A 1 200 ? 46.563 0.029 -2.876 1.00 28.52 200 LEU A O 1
ATOM 1583 N N . CYS A 1 201 ? 46.560 1.105 -0.899 1.00 25.64 201 CYS A N 1
ATOM 1584 C CA . CYS A 1 201 ? 45.137 1.454 -0.954 1.00 25.59 201 CYS A CA 1
ATOM 1585 C C . CYS A 1 201 ? 44.904 2.949 -0.774 1.00 25.82 201 CYS A C 1
ATOM 1586 O O . CYS A 1 201 ? 44.498 3.389 0.306 1.00 25.18 201 CYS A O 1
ATOM 1589 N N . PRO A 1 202 ? 45.160 3.737 -1.828 1.00 26.97 202 PRO A N 1
ATOM 1590 C CA . PRO A 1 202 ? 44.891 5.175 -1.761 1.00 27.54 202 PRO A CA 1
ATOM 1591 C C . PRO A 1 202 ? 43.390 5.434 -1.642 1.00 32.59 202 PRO A C 1
ATOM 1592 O O . PRO A 1 202 ? 42.600 4.541 -1.956 1.00 29.46 202 PRO A O 1
ATOM 1596 N N . LYS A 1 203 ? 43.018 6.627 -1.188 1.00 27.90 203 LYS A N 1
ATOM 1597 C CA . LYS A 1 203 ? 41.614 7.013 -1.052 1.00 28.20 203 LYS A CA 1
ATOM 1598 C C . LYS A 1 203 ? 40.828 6.044 -0.162 1.00 29.59 203 LYS A C 1
ATOM 1599 O O . LYS A 1 203 ? 39.631 5.835 -0.360 1.00 31.15 203 LYS A O 1
ATOM 1605 N N . THR A 1 204 ? 41.506 5.469 0.824 1.00 26.03 204 THR A N 1
ATOM 1606 C CA . THR A 1 204 ? 40.902 4.473 1.701 1.00 25.21 204 THR A CA 1
ATOM 1607 C C . THR A 1 204 ? 41.145 4.835 3.166 1.00 28.85 204 THR A C 1
ATOM 1608 O O . THR A 1 204 ? 42.217 5.331 3.520 1.00 27.13 204 THR A O 1
ATOM 1612 N N . ARG A 1 205 ? 40.142 4.605 4.013 1.00 24.59 205 ARG A N 1
ATOM 1613 C CA . ARG A 1 205 ? 40.266 4.888 5.441 1.00 27.33 205 ARG A CA 1
ATOM 1614 C C . ARG A 1 205 ? 39.842 3.699 6.298 1.00 23.97 205 ARG A C 1
ATOM 1615 O O . ARG A 1 205 ? 39.064 2.852 5.861 1.00 29.66 205 ARG A O 1
ATOM 1623 N N . ILE A 1 206 ? 40.360 3.642 7.521 1.00 23.78 206 ILE A N 1
ATOM 1624 C CA . ILE A 1 206 ? 39.819 2.740 8.525 1.00 23.82 206 ILE A CA 1
ATOM 1625 C C . ILE A 1 206 ? 38.488 3.311 8.991 1.00 24.64 206 ILE A C 1
ATOM 1626 O O . ILE A 1 206 ? 38.426 4.453 9.444 1.00 27.37 206 ILE A O 1
ATOM 1631 N N . LYS A 1 207 ? 37.424 2.530 8.867 1.00 24.94 207 LYS A N 1
ATOM 1632 C CA . LYS A 1 207 ? 36.111 3.000 9.292 1.00 25.95 207 LYS A CA 1
ATOM 1633 C C . LYS A 1 207 ? 35.744 2.430 10.658 1.00 31.69 207 LYS A C 1
ATOM 1634 O O . LYS A 1 207 ? 35.316 3.161 11.550 1.00 27.40 207 LYS A O 1
ATOM 1640 N N . TYR A 1 208 ? 35.919 1.123 10.815 1.00 26.24 208 TYR A N 1
ATOM 1641 C CA . TYR A 1 208 ? 35.580 0.440 12.064 1.00 27.03 208 TYR A CA 1
ATOM 1642 C C . TYR A 1 208 ? 36.623 -0.615 12.414 1.00 27.79 208 TYR A C 1
ATOM 1643 O O . TYR A 1 208 ? 37.292 -1.147 11.531 1.00 25.67 208 TYR A O 1
ATOM 1652 N N . LEU A 1 209 ? 36.751 -0.922 13.703 1.00 27.27 209 LEU A N 1
ATOM 1653 C CA . LEU A 1 209 ? 37.548 -2.063 14.136 1.00 28.70 209 LEU A CA 1
ATOM 1654 C C . LEU A 1 209 ? 36.645 -3.178 14.650 1.00 28.42 209 LEU A C 1
ATOM 1655 O O . LEU A 1 209 ? 35.693 -2.927 15.390 1.00 34.66 209 LEU A O 1
ATOM 1660 N N . VAL A 1 210 ? 36.937 -4.408 14.239 1.00 34.20 210 VAL A N 1
ATOM 1661 C CA . VAL A 1 210 ? 36.199 -5.574 14.712 1.00 33.56 210 VAL A CA 1
ATOM 1662 C C . VAL A 1 210 ? 37.046 -6.337 15.721 1.00 39.23 210 VAL A C 1
ATOM 1663 O O . VAL A 1 210 ? 38.069 -6.920 15.365 1.00 34.41 210 VAL A O 1
ATOM 1667 N N . GLY A 1 211 ? 36.628 -6.323 16.982 1.00 36.58 211 GLY A N 1
ATOM 1668 C CA . GLY A 1 211 ? 37.393 -6.976 18.028 1.00 32.77 211 GLY A CA 1
ATOM 1669 C C . GLY A 1 211 ? 37.193 -8.477 18.042 1.00 40.76 211 GLY A C 1
ATOM 1670 O O . GLY A 1 211 ? 36.231 -8.983 17.466 1.00 38.71 211 GLY A O 1
ATOM 1671 N N . ASN A 1 212 ? 38.106 -9.197 18.688 1.00 34.60 212 ASN A N 1
ATOM 1672 C CA . ASN A 1 212 ? 37.896 -10.620 18.925 1.00 49.01 212 ASN A CA 1
ATOM 1673 C C . ASN A 1 212 ? 36.793 -10.795 19.968 1.00 52.61 212 ASN A C 1
ATOM 1674 O O . ASN A 1 212 ? 36.284 -9.812 20.503 1.00 51.43 212 ASN A O 1
ATOM 1679 N N . ASP A 1 213 ? 36.409 -12.036 20.249 1.00 52.28 213 ASP A N 1
ATOM 1680 C CA . ASP A 1 213 ? 35.311 -12.278 21.183 1.00 63.11 213 ASP A CA 1
ATOM 1681 C C . ASP A 1 213 ? 35.684 -11.888 22.612 1.00 62.61 213 ASP A C 1
ATOM 1682 O O . ASP A 1 213 ? 34.828 -11.454 23.384 1.00 64.63 213 ASP A O 1
ATOM 1687 N N . ASP A 1 214 ? 36.964 -12.022 22.952 1.00 63.85 214 ASP A N 1
ATOM 1688 C CA . ASP A 1 214 ? 37.475 -11.524 24.227 1.00 66.10 214 ASP A CA 1
ATOM 1689 C C . ASP A 1 214 ? 37.464 -9.998 24.237 1.00 59.31 214 ASP A C 1
ATOM 1690 O O . ASP A 1 214 ? 37.536 -9.373 25.298 1.00 51.42 214 ASP A O 1
ATOM 1695 N N . GLU A 1 215 ? 37.399 -9.420 23.038 1.00 56.66 215 GLU A N 1
ATOM 1696 C CA . GLU A 1 215 ? 37.312 -7.975 22.829 1.00 50.35 215 GLU A CA 1
ATOM 1697 C C . GLU A 1 215 ? 38.579 -7.271 23.312 1.00 48.02 215 GLU A C 1
ATOM 1698 O O . GLU A 1 215 ? 38.563 -6.086 23.657 1.00 49.10 215 GLU A O 1
ATOM 1704 N N . THR A 1 216 ? 39.684 -8.010 23.308 1.00 42.13 216 THR A N 1
ATOM 1705 C CA . THR A 1 216 ? 40.963 -7.490 23.769 1.00 38.99 216 THR A CA 1
ATOM 1706 C C . THR A 1 216 ? 41.913 -7.200 22.604 1.00 40.96 216 THR A C 1
ATOM 1707 O O . THR A 1 216 ? 42.863 -6.429 22.749 1.00 37.98 216 THR A O 1
ATOM 1711 N N . HIS A 1 217 ? 41.652 -7.825 21.457 1.00 35.38 217 HIS A N 1
ATOM 1712 C CA . HIS A 1 217 ? 42.472 -7.632 20.257 1.00 33.34 217 HIS A CA 1
ATOM 1713 C C . HIS A 1 217 ? 41.637 -7.241 19.053 1.00 36.64 217 HIS A C 1
ATOM 1714 O O . HIS A 1 217 ? 40.461 -7.584 18.958 1.00 36.37 217 HIS A O 1
ATOM 1721 N N . ILE A 1 218 ? 42.261 -6.532 18.122 1.00 33.95 218 ILE A N 1
ATOM 1722 C CA . ILE A 1 218 ? 41.658 -6.322 16.820 1.00 31.33 218 ILE A CA 1
ATOM 1723 C C . ILE A 1 218 ? 41.681 -7.644 16.061 1.00 30.20 218 ILE A C 1
ATOM 1724 O O . ILE A 1 218 ? 42.710 -8.323 16.014 1.00 30.37 218 ILE A O 1
ATOM 1729 N N . SER A 1 219 ? 40.542 -8.017 15.487 1.00 29.22 219 SER A N 1
ATOM 1730 C CA . SER A 1 219 ? 40.453 -9.228 14.679 1.00 34.26 219 SER A CA 1
ATOM 1731 C C . SER A 1 219 ? 40.344 -8.882 13.195 1.00 36.31 219 SER A C 1
ATOM 1732 O O . SER A 1 219 ? 41.113 -9.377 12.367 1.00 32.49 219 SER A O 1
ATOM 1735 N N . GLU A 1 220 ? 39.383 -8.031 12.859 1.00 27.86 220 GLU A N 1
ATOM 1736 C CA . GLU A 1 220 ? 39.252 -7.551 11.489 1.00 26.87 220 GLU A CA 1
ATOM 1737 C C . GLU A 1 220 ? 39.114 -6.034 11.461 1.00 26.56 220 GLU A C 1
ATOM 1738 O O . GLU A 1 220 ? 38.832 -5.411 12.482 1.00 29.96 220 GLU A O 1
ATOM 1744 N N . VAL A 1 221 ? 39.327 -5.443 10.290 1.00 26.69 221 VAL A N 1
ATOM 1745 C CA . VAL A 1 221 ? 39.147 -4.005 10.113 1.00 24.68 221 VAL A CA 1
ATOM 1746 C C . VAL A 1 221 ? 38.158 -3.726 8.975 1.00 31.32 221 VAL A C 1
ATOM 1747 O O . VAL A 1 221 ? 38.207 -4.371 7.929 1.00 26.69 221 VAL A O 1
ATOM 1751 N N . VAL A 1 222 ? 37.255 -2.775 9.184 1.00 25.07 222 VAL A N 1
ATOM 1752 C CA . VAL A 1 222 ? 36.369 -2.334 8.113 1.00 25.30 222 VAL A CA 1
ATOM 1753 C C . VAL A 1 222 ? 36.999 -1.136 7.417 1.00 28.75 222 VAL A C 1
ATOM 1754 O O . VAL A 1 222 ? 37.163 -0.069 8.015 1.00 24.61 222 VAL A O 1
ATOM 1758 N N . LEU A 1 223 ? 37.377 -1.333 6.158 1.00 25.04 223 LEU A N 1
ATOM 1759 C CA . LEU A 1 223 ? 37.977 -0.280 5.348 1.00 28.77 223 LEU A CA 1
ATOM 1760 C C . LEU A 1 223 ? 36.918 0.351 4.453 1.00 27.26 223 LEU A C 1
ATOM 1761 O O . LEU A 1 223 ? 36.030 -0.336 3.970 1.00 26.71 223 LEU A O 1
ATOM 1766 N N . GLU A 1 224 ? 37.017 1.659 4.238 1.00 24.99 224 GLU A N 1
ATOM 1767 C CA . GLU A 1 224 ? 36.068 2.371 3.391 1.00 29.45 224 GLU A CA 1
ATOM 1768 C C . GLU A 1 224 ? 36.773 3.228 2.342 1.00 26.09 224 GLU A C 1
ATOM 1769 O O . GLU A 1 224 ? 37.736 3.929 2.650 1.00 30.81 224 GLU A O 1
ATOM 1775 N N . HIS A 1 225 ? 36.290 3.175 1.105 1.00 27.30 225 HIS A N 1
ATOM 1776 C CA . HIS A 1 225 ? 36.796 4.058 0.062 1.00 30.65 225 HIS A CA 1
ATOM 1777 C C . HIS A 1 225 ? 36.169 5.432 0.256 1.00 30.92 225 HIS A C 1
ATOM 1778 O O . HIS A 1 225 ? 34.951 5.551 0.351 1.00 31.87 225 HIS A O 1
ATOM 1785 N N . VAL A 1 226 ? 36.997 6.469 0.322 1.00 30.19 226 VAL A N 1
ATOM 1786 C CA . VAL A 1 226 ? 36.525 7.796 0.712 1.00 29.31 226 VAL A CA 1
ATOM 1787 C C . VAL A 1 226 ? 35.673 8.490 -0.350 1.00 35.33 226 VAL A C 1
ATOM 1788 O O . VAL A 1 226 ? 35.090 9.542 -0.085 1.00 36.39 226 VAL A O 1
ATOM 1792 N N . GLU A 1 227 ? 35.607 7.919 -1.547 1.00 31.41 227 GLU A N 1
ATOM 1793 C CA . GLU A 1 227 ? 34.754 8.480 -2.590 1.00 33.19 227 GLU A CA 1
ATOM 1794 C C . GLU A 1 227 ? 33.496 7.652 -2.792 1.00 41.24 227 GLU A C 1
ATOM 1795 O O . GLU A 1 227 ? 32.383 8.179 -2.766 1.00 42.71 227 GLU A O 1
ATOM 1801 N N . SER A 1 228 ? 33.675 6.352 -2.997 1.00 36.53 228 SER A N 1
ATOM 1802 C CA . SER A 1 228 ? 32.555 5.485 -3.334 1.00 38.28 228 SER A CA 1
ATOM 1803 C C . SER A 1 228 ? 31.777 5.063 -2.095 1.00 41.65 228 SER A C 1
ATOM 1804 O O . SER A 1 228 ? 30.590 4.745 -2.172 1.00 40.98 228 SER A O 1
ATOM 1807 N N . GLY A 1 229 ? 32.455 5.053 -0.953 1.00 33.39 229 GLY A N 1
ATOM 1808 C CA . GLY A 1 229 ? 31.840 4.613 0.285 1.00 31.83 229 GLY A CA 1
ATOM 1809 C C . GLY A 1 229 ? 31.833 3.101 0.378 1.00 34.85 229 GLY A C 1
ATOM 1810 O O . GLY A 1 229 ? 31.357 2.540 1.365 1.00 35.61 229 GLY A O 1
ATOM 1811 N N . ASP A 1 230 ? 32.357 2.448 -0.659 1.00 30.50 230 ASP A N 1
ATOM 1812 C CA . ASP A 1 230 ? 32.494 0.995 -0.683 1.00 37.47 230 ASP A CA 1
ATOM 1813 C C . ASP A 1 230 ? 33.263 0.508 0.529 1.00 36.76 230 ASP A C 1
ATOM 1814 O O . ASP A 1 230 ? 34.325 1.037 0.850 1.00 27.86 230 ASP A O 1
ATOM 1819 N N . ARG A 1 231 ? 32.725 -0.505 1.197 1.00 28.86 231 ARG A N 1
ATOM 1820 C CA . ARG A 1 231 ? 33.378 -1.050 2.377 1.00 35.55 231 ARG A CA 1
ATOM 1821 C C . ARG A 1 231 ? 33.693 -2.530 2.219 1.00 30.58 231 ARG A C 1
ATOM 1822 O O . ARG A 1 231 ? 32.901 -3.289 1.659 1.00 30.33 231 ARG A O 1
ATOM 1830 N N . HIS A 1 232 ? 34.860 -2.935 2.707 1.00 29.89 232 HIS A N 1
ATOM 1831 C CA . HIS A 1 232 ? 35.162 -4.351 2.829 1.00 29.58 232 HIS A CA 1
ATOM 1832 C C . HIS A 1 232 ? 35.859 -4.591 4.161 1.00 27.25 232 HIS A C 1
ATOM 1833 O O . HIS A 1 232 ? 36.461 -3.684 4.733 1.00 28.52 232 HIS A O 1
ATOM 1840 N N . THR A 1 233 ? 35.735 -5.810 4.668 1.00 26.99 233 THR A N 1
ATOM 1841 C CA . THR A 1 233 ? 36.252 -6.147 5.983 1.00 28.89 233 THR A CA 1
ATOM 1842 C C . THR A 1 233 ? 37.349 -7.190 5.852 1.00 26.49 233 THR A C 1
ATOM 1843 O O . THR A 1 233 ? 37.131 -8.273 5.307 1.00 28.57 233 THR A O 1
ATOM 1847 N N . VAL A 1 234 ? 38.530 -6.846 6.357 1.00 25.65 234 VAL A N 1
ATOM 1848 C CA . VAL A 1 234 ? 39.721 -7.664 6.190 1.00 32.05 234 VAL A CA 1
ATOM 1849 C C . VAL A 1 234 ? 40.334 -8.031 7.535 1.00 28.13 234 VAL A C 1
ATOM 1850 O O . VAL A 1 234 ? 40.431 -7.195 8.430 1.00 25.17 234 VAL A O 1
ATOM 1854 N N . LYS A 1 235 ? 40.738 -9.287 7.673 1.00 26.39 235 LYS A N 1
ATOM 1855 C CA . LYS A 1 235 ? 41.420 -9.735 8.878 1.00 29.36 235 LYS A CA 1
ATOM 1856 C C . LYS A 1 235 ? 42.864 -9.237 8.906 1.00 28.13 235 LYS A C 1
ATOM 1857 O O . LYS A 1 235 ? 43.566 -9.305 7.898 1.00 31.56 235 LYS A O 1
ATOM 1863 N N . PHE A 1 236 ? 43.294 -8.728 10.057 1.00 25.73 236 PHE A N 1
ATOM 1864 C CA . PHE A 1 236 ? 44.686 -8.330 10.262 1.00 25.31 236 PHE A CA 1
ATOM 1865 C C . PHE A 1 236 ? 45.186 -8.788 11.628 1.00 29.63 236 PHE A C 1
ATOM 1866 O O . PHE A 1 236 ? 44.408 -8.907 12.575 1.00 26.79 236 PHE A O 1
ATOM 1874 N N . ASP A 1 237 ? 46.490 -9.024 11.726 1.00 26.98 237 ASP A N 1
ATOM 1875 C CA . ASP A 1 237 ? 47.118 -9.405 12.989 1.00 29.69 237 ASP A CA 1
ATOM 1876 C C . ASP A 1 237 ? 47.475 -8.182 13.826 1.00 31.86 237 ASP A C 1
ATOM 1877 O O . ASP A 1 237 ? 47.425 -8.216 15.055 1.00 32.41 237 ASP A O 1
ATOM 1882 N N . ASP A 1 238 ? 47.851 -7.107 13.143 1.00 27.41 238 ASP A N 1
ATOM 1883 C CA . ASP A 1 238 ? 48.232 -5.864 13.795 1.00 25.63 238 ASP A CA 1
ATOM 1884 C C . ASP A 1 238 ? 47.757 -4.680 12.976 1.00 26.80 238 ASP A C 1
ATOM 1885 O O . ASP A 1 238 ? 47.712 -4.740 11.749 1.00 24.85 238 ASP A O 1
ATOM 1890 N N . VAL A 1 239 ? 47.420 -3.597 13.661 1.00 27.22 239 VAL A N 1
ATOM 1891 C CA . VAL A 1 239 ? 47.077 -2.352 12.995 1.00 23.99 239 VAL A CA 1
ATOM 1892 C C . VAL A 1 239 ? 47.993 -1.254 13.499 1.00 28.38 239 VAL A C 1
ATOM 1893 O O . VAL A 1 239 ? 48.094 -1.029 14.702 1.00 31.12 239 VAL A O 1
ATOM 1897 N N . ILE A 1 240 ? 48.664 -0.576 12.575 1.00 28.01 240 ILE A N 1
ATOM 1898 C CA . ILE A 1 240 ? 49.594 0.479 12.930 1.00 24.31 240 ILE A CA 1
ATOM 1899 C C . ILE A 1 240 ? 49.098 1.809 12.399 1.00 24.14 240 ILE A C 1
ATOM 1900 O O . ILE A 1 240 ? 48.731 1.911 11.234 1.00 23.60 240 ILE A O 1
ATOM 1905 N N . ILE A 1 241 ? 49.091 2.824 13.255 1.00 27.46 241 ILE A N 1
ATOM 1906 C CA . ILE A 1 241 ? 48.553 4.132 12.891 1.00 29.15 241 ILE A CA 1
ATOM 1907 C C . ILE A 1 241 ? 49.646 5.197 12.854 1.00 28.92 241 ILE A C 1
ATOM 1908 O O . ILE A 1 241 ? 50.394 5.358 13.821 1.00 26.82 241 ILE A O 1
ATOM 1913 N N . SER A 1 242 ? 49.738 5.920 11.739 1.00 25.67 242 SER A N 1
ATOM 1914 C CA . SER A 1 242 ? 50.653 7.051 11.639 1.00 33.04 242 SER A CA 1
ATOM 1915 C C . SER A 1 242 ? 49.946 8.278 11.070 1.00 32.31 242 SER A C 1
ATOM 1916 O O . SER A 1 242 ? 50.037 8.559 9.874 1.00 32.43 242 SER A O 1
ATOM 1919 N N . HIS A 1 243 ? 49.249 9.010 11.936 1.00 29.11 243 HIS A N 1
ATOM 1920 C CA . HIS A 1 243 ? 48.451 10.153 11.505 1.00 31.87 243 HIS A CA 1
ATOM 1921 C C . HIS A 1 243 ? 48.998 11.490 12.000 1.00 30.13 243 HIS A C 1
ATOM 1922 O O . HIS A 1 243 ? 48.285 12.492 12.012 1.00 39.28 243 HIS A O 1
ATOM 1929 N N . GLY A 1 244 ? 50.262 11.509 12.404 1.00 30.71 244 GLY A N 1
ATOM 1930 C CA . GLY A 1 244 ? 50.865 12.733 12.898 1.00 32.54 244 GLY A CA 1
ATOM 1931 C C . GLY A 1 244 ? 50.831 12.819 14.412 1.00 33.48 244 GLY A C 1
ATOM 1932 O O . GLY A 1 244 ? 50.699 11.806 15.098 1.00 32.75 244 GLY A O 1
ATOM 1933 N N . PHE A 1 245 ? 50.945 14.032 14.941 1.00 35.37 245 PHE A N 1
ATOM 1934 C CA . PHE A 1 245 ? 51.048 14.203 16.385 1.00 40.66 245 PHE A CA 1
ATOM 1935 C C . PHE A 1 245 ? 50.217 15.369 16.903 1.00 46.29 245 PHE A C 1
ATOM 1936 O O . PHE A 1 245 ? 50.089 16.400 16.242 1.00 52.59 245 PHE A O 1
ATOM 1944 N N . ASP A 1 246 ? 49.651 15.189 18.092 1.00 39.13 246 ASP A N 1
ATOM 1945 C CA . ASP A 1 246 ? 49.049 16.287 18.833 1.00 41.30 246 ASP A CA 1
ATOM 1946 C C . ASP A 1 246 ? 50.106 16.920 19.723 1.00 43.52 246 ASP A C 1
ATOM 1947 O O . ASP A 1 246 ? 50.822 16.221 20.439 1.00 43.56 246 ASP A O 1
ATOM 1952 N N . ARG A 1 247 ? 50.209 18.243 19.665 1.00 50.28 247 ARG A N 1
ATOM 1953 C CA . ARG A 1 247 ? 51.203 18.969 20.442 1.00 52.07 247 ARG A CA 1
ATOM 1954 C C . ARG A 1 247 ? 50.535 20.036 21.293 1.00 58.05 247 ARG A C 1
ATOM 1955 O O . ARG A 1 247 ? 49.572 20.673 20.868 1.00 63.18 247 ARG A O 1
ATOM 1963 N N . CYS A 1 248 ? 51.049 20.222 22.501 1.00 52.89 248 CYS A N 1
ATOM 1964 C CA . CYS A 1 248 ? 50.515 21.213 23.421 1.00 55.88 248 CYS A CA 1
ATOM 1965 C C . CYS A 1 248 ? 51.635 21.765 24.294 1.00 58.68 248 CYS A C 1
ATOM 1966 O O . CYS A 1 248 ? 52.371 21.004 24.916 1.00 58.53 248 CYS A O 1
ATOM 1969 N N . ASN A 1 249 ? 51.766 23.086 24.328 1.00 34.79 249 ASN A N 1
ATOM 1970 C CA . ASN A 1 249 ? 52.795 23.731 25.133 1.00 33.34 249 ASN A CA 1
ATOM 1971 C C . ASN A 1 249 ? 52.342 25.097 25.633 1.00 44.80 249 ASN A C 1
ATOM 1972 O O . ASN A 1 249 ? 52.727 26.129 25.087 1.00 52.27 249 ASN A O 1
ATOM 1977 N N . THR A 1 250 ? 51.532 25.097 26.686 1.00 34.34 250 THR A N 1
ATOM 1978 C CA . THR A 1 250 ? 50.926 26.325 27.178 1.00 35.07 250 THR A CA 1
ATOM 1979 C C . THR A 1 250 ? 51.602 26.871 28.427 1.00 40.34 250 THR A C 1
ATOM 1980 O O . THR A 1 250 ? 51.356 28.014 28.812 1.00 37.16 250 THR A O 1
ATOM 1984 N N . LEU A 1 251 ? 52.456 26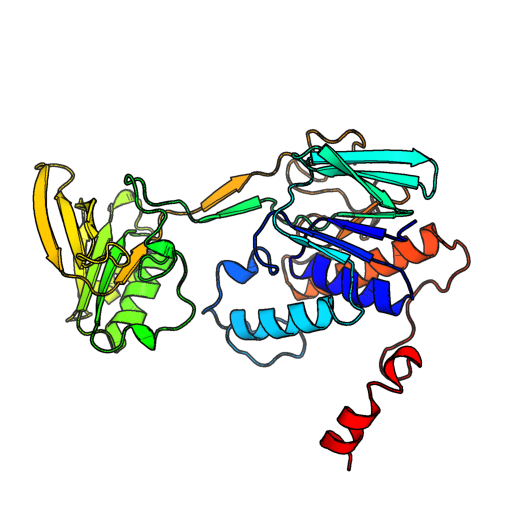.056 29.044 1.00 37.73 251 LEU A N 1
ATOM 1985 C CA . LEU A 1 251 ? 53.002 26.355 30.370 1.00 38.73 251 LEU A CA 1
ATOM 1986 C C . LEU A 1 251 ? 53.617 27.747 30.491 1.00 34.36 251 LEU A C 1
ATOM 1987 O O . LEU A 1 251 ? 53.197 28.542 31.330 1.00 38.03 251 LEU A O 1
ATOM 1992 N N . LEU A 1 252 ? 54.593 28.051 29.646 1.00 31.28 252 LEU A N 1
ATOM 1993 C CA . LEU A 1 252 ? 55.359 29.284 29.809 1.00 37.41 252 LEU A CA 1
ATOM 1994 C C . LEU A 1 252 ? 54.598 30.531 29.357 1.00 40.65 252 LEU A C 1
ATOM 1995 O O . LEU A 1 252 ? 55.050 31.657 29.577 1.00 44.20 252 LEU A O 1
ATOM 2000 N N A SER A 1 253 ? 53.447 30.322 28.726 0.46 33.20 253 SER A N 1
ATOM 2001 N N B SER A 1 253 ? 53.444 30.329 28.730 0.54 33.21 253 SER A N 1
ATOM 2002 C CA A SER A 1 253 ? 52.561 31.420 28.356 0.46 35.62 253 SER A CA 1
ATOM 2003 C CA B SER A 1 253 ? 52.575 31.444 28.369 0.54 35.63 253 SER A CA 1
ATOM 2004 C C A SER A 1 253 ? 51.572 31.701 29.483 0.46 37.96 253 SER A C 1
ATOM 2005 C C B SER A 1 253 ? 51.554 31.702 29.474 0.54 37.95 253 SER A C 1
ATOM 2006 O O A SER A 1 253 ? 51.156 32.841 29.690 0.46 41.89 253 SER A O 1
ATOM 2007 O O B SER A 1 253 ? 51.096 32.830 29.657 0.54 42.71 253 SER A O 1
ATOM 2012 N N . GLU A 1 254 ? 51.208 30.651 30.212 1.00 37.64 254 GLU A N 1
ATOM 2013 C CA . GLU A 1 254 ? 50.214 30.750 31.281 1.00 36.47 254 GLU A CA 1
ATOM 2014 C C . GLU A 1 254 ? 50.823 30.878 32.680 1.00 43.63 254 GLU A C 1
ATOM 2015 O O . GLU A 1 254 ? 50.115 31.176 33.644 1.00 47.10 254 GLU A O 1
ATOM 2021 N N . THR A 1 255 ? 52.128 30.645 32.786 1.00 39.25 255 THR A N 1
ATOM 2022 C CA . THR A 1 255 ? 52.813 30.623 34.077 1.00 38.69 255 THR A CA 1
ATOM 2023 C C . THR A 1 255 ? 52.734 31.960 34.812 1.00 46.83 255 THR A C 1
ATOM 2024 O O . THR A 1 255 ? 52.599 33.013 34.188 1.00 49.45 255 THR A O 1
ATOM 2028 N N . SER A 1 256 ? 52.809 31.904 36.141 1.00 41.34 256 SER A N 1
ATOM 2029 C CA . SER A 1 256 ? 52.865 33.106 36.970 1.00 38.19 256 SER A CA 1
ATOM 2030 C C . SER A 1 256 ? 54.220 33.805 36.853 1.00 39.50 256 SER A C 1
ATOM 2031 O O . SER A 1 256 ? 54.297 35.032 36.820 1.00 39.14 256 SER A O 1
ATOM 2034 N N A SER A 1 257 ? 55.284 33.011 36.794 0.60 39.52 257 SER A N 1
ATOM 2035 N N B SER A 1 257 ? 55.290 33.018 36.800 0.40 39.84 257 SER A N 1
ATOM 2036 C CA A SER A 1 257 ? 56.635 33.546 36.677 0.60 40.86 257 SER A CA 1
ATOM 2037 C CA B SER A 1 257 ? 56.634 33.575 36.692 0.40 41.01 257 SER A CA 1
ATOM 2038 C C A SER A 1 257 ? 57.050 33.668 35.214 0.60 42.19 257 SER A C 1
ATOM 2039 C C B SER A 1 257 ? 57.070 33.678 35.233 0.40 42.35 257 SER A C 1
ATOM 2040 O O A SER A 1 257 ? 57.485 32.692 34.604 0.60 47.28 257 SER A O 1
ATOM 2041 O O B SER A 1 257 ? 57.534 32.702 34.643 0.40 46.05 257 SER A O 1
ATOM 2046 N N . LYS A 1 258 ? 56.920 34.868 34.659 1.00 38.48 258 LYS A N 1
ATOM 2047 C CA . LYS A 1 258 ? 57.242 35.098 33.252 1.00 41.00 258 LYS A CA 1
ATOM 2048 C C . LYS A 1 258 ? 58.749 35.176 32.989 1.00 35.35 258 LYS A C 1
ATOM 2049 O O . LYS A 1 258 ? 59.466 35.955 33.620 1.00 33.97 258 LYS A O 1
ATOM 2055 N N . LEU A 1 259 ? 59.217 34.368 32.045 1.00 32.00 259 LEU A N 1
ATOM 2056 C CA . LEU A 1 259 ? 60.620 34.377 31.648 1.00 33.01 259 LEU A CA 1
ATOM 2057 C C . LEU A 1 259 ? 60.807 35.110 30.326 1.00 34.80 259 LEU A C 1
ATOM 2058 O O . LEU A 1 259 ? 59.916 35.093 29.473 1.00 31.18 259 LEU A O 1
ATOM 2063 N N . ASP A 1 260 ? 61.962 35.746 30.146 1.00 31.42 260 ASP A N 1
ATOM 2064 C CA . ASP A 1 260 ? 62.300 36.277 28.834 1.00 31.71 260 ASP A CA 1
ATOM 2065 C C . ASP A 1 260 ? 62.312 35.111 27.860 1.00 38.19 260 ASP A C 1
ATOM 2066 O O . ASP A 1 260 ? 62.889 34.065 28.150 1.00 30.85 260 ASP A O 1
ATOM 2071 N N . MET A 1 261 ? 61.653 35.278 26.720 1.00 30.39 261 MET A N 1
ATOM 2072 C CA . MET A 1 261 ? 61.577 34.202 25.742 1.00 36.84 261 MET A CA 1
ATOM 2073 C C . MET A 1 261 ? 62.409 34.501 24.500 1.00 33.10 261 MET A C 1
ATOM 2074 O O . MET A 1 261 ? 62.574 35.658 24.111 1.00 36.22 261 MET A O 1
ATOM 2079 N N . HIS A 1 262 ? 62.937 33.449 23.885 1.00 29.51 262 HIS A N 1
ATOM 2080 C CA . HIS A 1 262 ? 63.643 33.585 22.616 1.00 29.85 262 HIS A CA 1
ATOM 2081 C C . HIS A 1 262 ? 62.629 33.716 21.485 1.00 39.57 262 HIS A C 1
ATOM 2082 O O . HIS A 1 262 ? 62.700 34.627 20.659 1.00 34.15 262 HIS A O 1
ATOM 2089 N N . ASP A 1 263 ? 61.685 32.785 21.463 1.00 35.76 263 ASP A N 1
ATOM 2090 C CA . ASP A 1 263 ? 60.531 32.858 20.578 1.00 34.94 263 ASP A CA 1
ATOM 2091 C C . ASP A 1 263 ? 59.328 32.359 21.365 1.00 41.69 263 ASP A C 1
ATOM 2092 O O . ASP A 1 263 ? 59.399 32.236 22.585 1.00 42.98 263 ASP A O 1
ATOM 2097 N N . ASP A 1 264 ? 58.226 32.063 20.688 1.00 54.76 264 ASP A N 1
ATOM 2098 C CA . ASP A 1 264 ? 57.035 31.607 21.398 1.00 56.20 264 ASP A CA 1
ATOM 2099 C C . ASP A 1 264 ? 57.191 30.181 21.929 1.00 52.70 264 ASP A C 1
ATOM 2100 O O . ASP A 1 264 ? 56.347 29.706 22.690 1.00 60.92 264 ASP A O 1
ATOM 2105 N N . CYS A 1 265 ? 58.285 29.519 21.558 1.00 43.93 265 CYS A N 1
ATOM 2106 C CA . CYS A 1 265 ? 58.512 28.129 21.950 1.00 32.27 265 CYS A CA 1
ATOM 2107 C C . CYS A 1 265 ? 59.724 27.940 22.858 1.00 35.10 265 CYS A C 1
ATOM 2108 O O . CYS A 1 265 ? 59.846 26.909 23.519 1.00 43.20 265 CYS A O 1
ATOM 2111 N N . ARG A 1 266 ? 60.621 28.919 22.887 1.00 28.91 266 ARG A N 1
ATOM 2112 C CA . ARG A 1 266 ? 61.888 28.743 23.600 1.00 27.75 266 ARG A CA 1
ATOM 2113 C C . ARG A 1 266 ? 62.208 29.843 24.609 1.00 29.78 266 ARG A C 1
ATOM 2114 O O . ARG A 1 266 ? 62.040 31.030 24.332 1.00 37.55 266 ARG A O 1
ATOM 2122 N N . VAL A 1 267 ? 62.683 29.426 25.780 1.00 26.87 267 VAL A N 1
ATOM 2123 C CA . VAL A 1 267 ? 63.169 30.342 26.805 1.00 29.75 267 VAL A CA 1
ATOM 2124 C C . VAL A 1 267 ? 64.514 30.914 26.386 1.00 27.48 267 VAL A C 1
ATOM 2125 O O . VAL A 1 267 ? 65.350 30.198 25.834 1.00 28.29 267 VAL A O 1
ATOM 2129 N N . LYS A 1 268 ? 64.727 32.202 26.635 1.00 30.20 268 LYS A N 1
ATOM 2130 C CA . LYS A 1 268 ? 66.036 32.783 26.388 1.00 27.23 268 LYS A CA 1
ATOM 2131 C C . LYS A 1 268 ? 67.000 32.375 27.491 1.00 26.58 268 LYS A C 1
ATOM 2132 O O . LYS A 1 268 ? 66.773 32.670 28.665 1.00 26.72 268 LYS A O 1
ATOM 2138 N N . GLY A 1 269 ? 68.068 31.688 27.109 1.00 26.01 269 GLY A N 1
ATOM 2139 C CA . GLY A 1 269 ? 69.128 31.369 28.042 1.00 25.61 269 GLY A CA 1
ATOM 2140 C C . GLY A 1 269 ? 70.206 32.427 27.939 1.00 28.20 269 GLY A C 1
ATOM 2141 O O . GLY A 1 269 ? 70.582 32.836 26.839 1.00 26.52 269 GLY A O 1
ATOM 2142 N N . PHE A 1 270 ? 70.699 32.879 29.085 1.00 26.71 270 PHE A N 1
ATOM 2143 C CA . PHE A 1 270 ? 71.651 33.978 29.108 1.00 27.26 270 PHE A CA 1
ATOM 2144 C C . PHE A 1 270 ? 73.073 33.444 29.022 1.00 27.03 270 PHE A C 1
ATOM 2145 O O . PHE A 1 270 ? 73.818 33.473 29.999 1.00 28.85 270 PHE A O 1
ATOM 2153 N N . GLY A 1 271 ? 73.429 32.938 27.844 1.00 26.70 271 GLY A N 1
ATOM 2154 C CA . GLY A 1 271 ? 74.746 32.368 27.612 1.00 31.76 271 GLY A CA 1
ATOM 2155 C C . GLY A 1 271 ? 74.785 30.902 28.001 1.00 28.41 271 GLY A C 1
ATOM 2156 O O . GLY A 1 271 ? 75.703 30.171 27.625 1.00 29.91 271 GLY A O 1
ATOM 2157 N N . ASN A 1 272 ? 73.779 30.479 28.761 1.00 26.71 272 ASN A N 1
ATOM 2158 C CA . ASN A 1 272 ? 73.664 29.103 29.238 1.00 24.44 272 ASN A CA 1
ATOM 2159 C C . ASN A 1 272 ? 72.235 28.844 29.720 1.00 24.22 272 ASN A C 1
ATOM 2160 O O . ASN A 1 272 ? 71.290 29.418 29.181 1.00 30.16 272 ASN A O 1
ATOM 2165 N N . THR A 1 273 ? 72.069 27.995 30.731 1.00 23.95 273 THR A N 1
ATOM 2166 C CA . THR A 1 273 ? 70.728 27.618 31.176 1.00 23.84 273 THR A CA 1
ATOM 2167 C C . THR A 1 273 ? 70.122 28.652 32.129 1.00 24.54 273 THR A C 1
ATOM 2168 O O . THR A 1 273 ? 68.998 28.486 32.605 1.00 25.10 273 THR A O 1
ATOM 2172 N N . THR A 1 274 ? 70.870 29.719 32.398 1.00 25.13 274 THR A N 1
ATOM 2173 C CA . THR A 1 274 ? 70.373 30.845 33.183 1.00 25.96 274 THR A CA 1
ATOM 2174 C C . THR A 1 274 ? 69.192 31.521 32.492 1.00 26.16 274 THR A C 1
ATOM 2175 O O . THR A 1 274 ? 69.278 31.859 31.310 1.00 26.09 274 THR A O 1
ATOM 2179 N N . THR A 1 275 ? 68.096 31.710 33.224 1.00 26.54 275 THR A N 1
ATOM 2180 C CA . THR A 1 275 ? 66.947 32.446 32.700 1.00 26.97 275 THR A CA 1
ATOM 2181 C C . THR A 1 275 ? 66.870 33.835 33.316 1.00 28.00 275 THR A C 1
ATOM 2182 O O . THR A 1 275 ? 67.718 34.222 34.118 1.00 28.56 275 THR A O 1
ATOM 2186 N N . SER A 1 276 ? 65.830 34.575 32.955 1.00 30.20 276 SER A N 1
ATOM 2187 C CA . SER A 1 276 ? 65.646 35.931 33.459 1.00 30.78 276 SER A CA 1
ATOM 2188 C C . SER A 1 276 ? 65.238 35.964 34.933 1.00 36.43 276 SER A C 1
ATOM 2189 O O . SER A 1 276 ? 65.180 37.034 35.537 1.00 37.30 276 SER A O 1
ATOM 2192 N N . ILE A 1 277 ? 64.952 34.799 35.507 1.00 29.71 277 ILE A N 1
ATOM 2193 C CA . ILE A 1 277 ? 64.607 34.713 36.921 1.00 32.69 277 ILE A CA 1
ATOM 2194 C C . ILE A 1 277 ? 65.605 33.836 37.673 1.00 35.18 277 ILE A C 1
ATOM 2195 O O . ILE A 1 277 ? 65.730 32.646 37.387 1.00 29.13 277 ILE A O 1
ATOM 2200 N N . PRO A 1 278 ? 66.322 34.424 38.643 1.00 34.30 278 PRO A N 1
ATOM 2201 C CA . PRO A 1 278 ? 67.271 33.646 39.447 1.00 34.26 278 PRO A CA 1
ATOM 2202 C C . PRO A 1 278 ? 66.575 32.504 40.177 1.00 36.33 278 PRO A C 1
ATOM 2203 O O . PRO A 1 278 ? 65.511 32.706 40.767 1.00 32.44 278 PRO A O 1
ATOM 2207 N N . GLY A 1 279 ? 67.160 31.313 40.116 1.00 30.00 279 GLY A N 1
ATOM 2208 C CA . GLY A 1 279 ? 66.565 30.152 40.747 1.00 34.86 279 GLY A CA 1
ATOM 2209 C C . GLY A 1 279 ? 65.859 29.262 39.747 1.00 35.17 279 GLY A C 1
ATOM 2210 O O . GLY A 1 279 ? 65.586 28.095 40.028 1.00 29.48 279 GLY A O 1
ATOM 2211 N N . ILE A 1 280 ? 65.560 29.818 38.577 1.00 28.42 280 ILE A N 1
ATOM 2212 C CA . ILE A 1 280 ? 64.952 29.052 37.501 1.00 27.59 280 ILE A CA 1
ATOM 2213 C C . ILE A 1 280 ? 65.935 28.877 36.352 1.00 31.22 280 ILE A C 1
ATOM 2214 O O . ILE A 1 280 ? 66.517 29.848 35.868 1.00 26.78 280 ILE A O 1
ATOM 2219 N N . TYR A 1 281 ? 66.119 27.631 35.930 1.00 25.96 281 TYR A N 1
ATOM 2220 C CA . TYR A 1 281 ? 67.073 27.311 34.876 1.00 25.20 281 TYR A CA 1
ATOM 2221 C C . TYR A 1 281 ? 66.405 26.414 33.850 1.00 27.67 281 TYR A C 1
ATOM 2222 O O . TYR A 1 281 ? 65.543 25.611 34.189 1.00 25.68 281 TYR A O 1
ATOM 2231 N N . ALA A 1 282 ? 66.783 26.579 32.587 1.00 27.74 282 ALA A N 1
ATOM 2232 C CA . ALA A 1 282 ? 66.135 25.857 31.505 1.00 24.36 282 ALA A CA 1
ATOM 2233 C C . ALA A 1 282 ? 67.157 25.074 30.695 1.00 23.32 282 ALA A C 1
ATOM 2234 O O . ALA A 1 282 ? 68.137 25.643 30.215 1.00 23.22 282 ALA A O 1
ATOM 2236 N N . CYS A 1 283 ? 66.929 23.775 30.528 1.00 25.37 283 CYS A N 1
ATOM 2237 C CA . CYS A 1 283 ? 67.884 22.938 29.799 1.00 22.51 283 CYS A CA 1
ATOM 2238 C C . CYS A 1 283 ? 67.225 22.105 28.698 1.00 26.19 283 CYS A C 1
ATOM 2239 O O . CYS A 1 283 ? 66.069 21.686 28.818 1.00 23.01 283 CYS A O 1
ATOM 2242 N N . GLY A 1 284 ? 67.975 21.879 27.621 1.00 22.25 284 GLY A N 1
ATOM 2243 C CA . GLY A 1 284 ? 67.529 21.046 26.522 1.00 22.36 284 GLY A CA 1
ATOM 2244 C C . GLY A 1 284 ? 66.917 21.846 25.391 1.00 22.88 284 GLY A C 1
ATOM 2245 O O . GLY A 1 284 ? 67.269 23.007 25.174 1.00 23.82 284 GLY A O 1
ATOM 2246 N N . ASP A 1 285 ? 65.988 21.225 24.672 1.00 23.99 285 ASP A N 1
ATOM 2247 C CA . ASP A 1 285 ? 65.375 21.862 23.513 1.00 24.06 285 ASP A CA 1
ATOM 2248 C C . ASP A 1 285 ? 64.567 23.100 23.880 1.00 24.52 285 ASP A C 1
ATOM 2249 O O . ASP A 1 285 ? 64.269 23.924 23.012 1.00 25.99 285 ASP A O 1
ATOM 2254 N N . ILE A 1 286 ? 64.198 23.222 25.153 1.00 24.32 286 ILE A N 1
ATOM 2255 C CA . ILE A 1 286 ? 63.400 24.356 25.605 1.00 24.85 286 ILE A CA 1
ATOM 2256 C C . ILE A 1 286 ? 64.185 25.668 25.612 1.00 28.17 286 ILE A C 1
ATOM 2257 O O . ILE A 1 286 ? 63.599 26.738 25.469 1.00 28.66 286 ILE A O 1
ATOM 2262 N N . VAL A 1 287 ? 65.508 25.593 25.758 1.00 24.73 287 VAL A N 1
ATOM 2263 C CA . VAL A 1 287 ? 66.308 26.804 25.920 1.00 24.31 287 VAL A CA 1
ATOM 2264 C C . VAL A 1 287 ? 67.074 27.170 24.650 1.00 30.25 287 VAL A C 1
ATOM 2265 O O . VAL A 1 287 ? 67.510 26.298 23.895 1.00 24.72 287 VAL A O 1
ATOM 2269 N N . TYR A 1 288 ? 67.209 28.468 24.400 1.00 25.11 288 TYR A N 1
ATOM 2270 C CA . TYR A 1 288 ? 68.147 28.936 23.391 1.00 25.43 288 TYR A CA 1
ATOM 2271 C C . TYR A 1 288 ? 69.320 29.662 24.037 1.00 25.35 288 TYR A C 1
ATOM 2272 O O . TYR A 1 288 ? 69.128 30.590 24.820 1.00 27.86 288 TYR A O 1
ATOM 2281 N N . HIS A 1 289 ? 70.533 29.226 23.708 1.00 25.07 289 HIS A N 1
ATOM 2282 C CA . HIS A 1 289 ? 71.735 30.006 23.991 1.00 27.31 289 HIS A CA 1
ATOM 2283 C C . HIS A 1 289 ? 72.742 29.763 22.870 1.00 25.55 289 HIS A C 1
ATOM 2284 O O . HIS A 1 289 ? 72.543 28.886 22.025 1.00 29.20 289 HIS A O 1
ATOM 2291 N N . ASP A 1 290 ? 73.812 30.547 22.848 1.00 26.08 290 ASP A N 1
ATOM 2292 C CA . ASP A 1 290 ? 74.714 30.545 21.699 1.00 26.60 290 ASP A CA 1
ATOM 2293 C C . ASP A 1 290 ? 75.438 29.216 21.471 1.00 25.98 290 ASP A C 1
ATOM 2294 O O . ASP A 1 290 ? 75.968 28.984 20.388 1.00 26.41 290 ASP A O 1
ATOM 2299 N N . ALA A 1 291 ? 75.442 28.338 22.470 1.00 27.38 291 ALA A N 1
ATOM 2300 C CA . ALA A 1 291 ? 76.186 27.084 22.358 1.00 27.67 291 ALA A CA 1
ATOM 2301 C C . ALA A 1 291 ? 75.297 25.887 22.042 1.00 28.37 291 ALA A C 1
ATOM 2302 O O . ALA A 1 291 ? 75.759 24.747 22.060 1.00 24.90 291 ALA A O 1
ATOM 2304 N N . LYS A 1 292 ? 74.027 26.147 21.747 1.00 28.53 292 LYS A N 1
ATOM 2305 C CA . LYS A 1 292 ? 73.060 25.074 21.528 1.00 25.73 292 LYS A CA 1
ATOM 2306 C C . LYS A 1 292 ? 73.243 24.325 20.213 1.00 24.18 292 LYS A C 1
ATOM 2307 O O . LYS A 1 292 ? 73.637 24.897 19.197 1.00 27.52 292 LYS A O 1
ATOM 2313 N N . SER A 1 293 ? 72.939 23.033 20.259 1.00 28.59 293 SER A N 1
ATOM 2314 C CA . SER A 1 293 ? 72.640 22.241 19.072 1.00 26.57 293 SER A CA 1
ATOM 2315 C C . SER A 1 293 ? 71.321 21.515 19.329 1.00 24.08 293 SER A C 1
ATOM 2316 O O . SER A 1 293 ? 70.999 21.221 20.481 1.00 23.45 293 SER A O 1
ATOM 2319 N N . HIS A 1 294 ? 70.543 21.233 18.283 1.00 24.83 294 HIS A N 1
ATOM 2320 C CA . HIS A 1 294 ? 69.303 20.486 18.490 1.00 29.96 294 HIS A CA 1
ATOM 2321 C C . HIS A 1 294 ? 69.610 18.993 18.642 1.00 34.40 294 HIS A C 1
ATOM 2322 O O . HIS A 1 294 ? 69.090 18.155 17.905 1.00 45.33 294 HIS A O 1
ATOM 2329 N N . LEU A 1 295 ? 70.452 18.671 19.618 1.00 26.91 295 LEU A N 1
ATOM 2330 C CA . LEU A 1 295 ? 70.948 17.313 19.809 1.00 28.36 295 LEU A CA 1
ATOM 2331 C C . LEU A 1 295 ? 70.804 16.846 21.248 1.00 22.66 295 LEU A C 1
ATOM 2332 O O . LEU A 1 295 ? 70.811 17.647 22.168 1.00 22.30 295 LEU A O 1
ATOM 2337 N N . ILE A 1 296 ? 70.717 15.535 21.422 1.00 22.63 296 ILE A N 1
ATOM 2338 C CA . ILE A 1 296 ? 70.728 14.923 22.736 1.00 22.16 296 ILE A CA 1
ATOM 2339 C C . ILE A 1 296 ? 72.038 15.256 23.460 1.00 22.34 296 ILE A C 1
ATOM 2340 O O . ILE A 1 296 ? 72.047 15.463 24.673 1.00 21.35 296 ILE A O 1
ATOM 2345 N N . ALA A 1 297 ? 73.130 15.342 22.703 1.00 22.41 297 ALA A N 1
ATOM 2346 C CA . ALA A 1 297 ? 74.428 15.700 23.281 1.00 21.44 297 ALA A CA 1
ATOM 2347 C C . ALA A 1 297 ? 74.370 17.073 23.944 1.00 24.75 297 ALA A C 1
ATOM 2348 O O . ALA A 1 297 ? 74.964 17.292 25.001 1.00 21.14 297 ALA A O 1
ATOM 2350 N N . SER A 1 298 ? 73.650 17.997 23.313 1.00 23.78 298 SER A N 1
ATOM 2351 C CA . SER A 1 298 ? 73.488 19.339 23.859 1.00 21.57 298 SER A CA 1
ATOM 2352 C C . SER A 1 298 ? 72.481 19.343 25.012 1.00 22.98 298 SER A C 1
ATOM 2353 O O . SER A 1 298 ? 72.618 20.120 25.956 1.00 25.23 298 SER A O 1
ATOM 2356 N N . ALA A 1 299 ? 71.474 18.474 24.930 1.00 23.30 299 ALA A N 1
ATOM 2357 C CA . ALA A 1 299 ? 70.516 18.295 26.024 1.00 24.12 299 ALA A CA 1
ATOM 2358 C C . ALA A 1 299 ? 71.226 17.822 27.285 1.00 23.27 299 ALA A C 1
ATOM 2359 O O . ALA A 1 299 ? 70.853 18.195 28.402 1.00 21.25 299 ALA A O 1
ATOM 2361 N N . PHE A 1 300 ? 72.254 16.999 27.098 1.00 22.73 300 PHE A N 1
ATOM 2362 C CA . PHE A 1 300 ? 73.024 16.470 28.220 1.00 27.79 300 PHE A CA 1
ATOM 2363 C C . PHE A 1 300 ? 73.910 17.538 28.849 1.00 21.05 300 PHE A C 1
ATOM 2364 O O . PHE A 1 300 ? 73.884 17.725 30.067 1.00 21.86 300 PHE A O 1
ATOM 2372 N N . SER A 1 301 ? 74.688 18.245 28.030 1.00 21.07 301 SER A N 1
ATOM 2373 C CA . SER A 1 301 ? 75.594 19.263 28.564 1.00 21.31 301 SER A CA 1
ATOM 2374 C C . SER A 1 301 ? 74.796 20.418 29.177 1.00 21.48 301 SER A C 1
ATOM 2375 O O . SER A 1 301 ? 75.236 21.045 30.140 1.00 21.81 301 SER A O 1
ATOM 2378 N N . ASP A 1 302 ? 73.608 20.674 28.630 1.00 23.88 302 ASP A N 1
ATOM 2379 C CA . ASP A 1 302 ? 72.657 21.619 29.218 1.00 22.61 302 ASP A CA 1
ATOM 2380 C C . ASP A 1 302 ? 72.246 21.196 30.623 1.00 24.57 302 ASP A C 1
ATOM 2381 O O . ASP A 1 302 ? 72.117 22.027 31.522 1.00 22.11 302 ASP A O 1
ATOM 2386 N N . GLY A 1 303 ? 71.992 19.902 30.789 1.00 21.58 303 GLY A N 1
ATOM 2387 C CA . GLY A 1 303 ? 71.519 19.371 32.056 1.00 21.86 303 GLY A CA 1
ATOM 2388 C C . GLY A 1 303 ? 72.572 19.468 33.142 1.00 27.15 303 GLY A C 1
ATOM 2389 O O . GLY A 1 303 ? 72.265 19.709 34.310 1.00 22.72 303 GLY A O 1
ATOM 2390 N N . ALA A 1 304 ? 73.827 19.270 32.766 1.00 25.98 304 ALA A N 1
ATOM 2391 C CA . ALA A 1 304 ? 74.902 19.433 33.733 1.00 22.64 304 ALA A CA 1
ATOM 2392 C C . ALA A 1 304 ? 74.956 20.890 34.159 1.00 24.28 304 ALA A C 1
ATOM 2393 O O . ALA A 1 304 ? 75.063 21.196 35.342 1.00 26.73 304 ALA A O 1
ATOM 2395 N N . ASN A 1 305 ? 74.857 21.787 33.184 1.00 22.81 305 ASN A N 1
ATOM 2396 C CA . ASN A 1 305 ? 74.919 23.216 33.460 1.00 23.86 305 ASN A CA 1
AT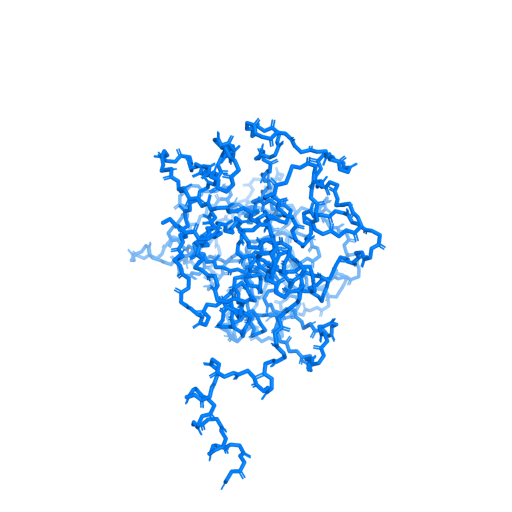OM 2397 C C . ASN A 1 305 ? 73.793 23.690 34.380 1.00 23.66 305 ASN A C 1
ATOM 2398 O O . ASN A 1 305 ? 74.028 24.472 35.306 1.00 24.72 305 ASN A O 1
ATOM 2403 N N . ALA A 1 306 ? 72.575 23.218 34.118 1.00 24.23 306 ALA A N 1
ATOM 2404 C CA . ALA A 1 306 ? 71.422 23.588 34.930 1.00 23.70 306 ALA A CA 1
ATOM 2405 C C . ALA A 1 306 ? 71.606 23.127 36.370 1.00 24.34 306 ALA A C 1
ATOM 2406 O O . ALA A 1 306 ? 71.349 23.880 37.313 1.00 25.09 306 ALA A O 1
ATOM 2408 N N . ALA A 1 307 ? 72.047 21.885 36.537 1.00 24.19 307 ALA A N 1
ATOM 2409 C CA . ALA A 1 307 ? 72.285 21.346 37.870 1.00 25.83 307 ALA A CA 1
ATOM 2410 C C . ALA A 1 307 ? 73.354 22.156 38.600 1.00 25.76 307 ALA A C 1
ATOM 2411 O O . ALA A 1 307 ? 73.187 22.491 39.771 1.00 28.21 307 ALA A O 1
ATOM 2413 N N . ASN A 1 308 ? 74.443 22.482 37.903 1.00 25.51 308 ASN A N 1
ATOM 2414 C CA . ASN A 1 308 ? 75.514 23.284 38.491 1.00 26.40 308 ASN A CA 1
ATOM 2415 C C . ASN A 1 308 ? 75.029 24.660 38.922 1.00 27.02 308 ASN A C 1
ATOM 2416 O O . ASN A 1 308 ? 75.317 25.112 40.029 1.00 28.16 308 ASN A O 1
ATOM 2421 N N . LEU A 1 309 ? 74.282 25.321 38.045 1.00 26.41 309 LEU A N 1
ATOM 2422 C CA . LEU A 1 309 ? 73.822 26.676 38.321 1.00 27.02 309 LEU A CA 1
ATOM 2423 C C . LEU A 1 309 ? 72.765 26.699 39.425 1.00 29.36 309 LEU A C 1
ATOM 2424 O O . LEU A 1 309 ? 72.688 27.655 40.197 1.00 32.84 309 LEU A O 1
ATOM 2429 N N . ALA A 1 310 ? 71.964 25.642 39.508 1.00 27.22 310 ALA A N 1
ATOM 2430 C CA . ALA A 1 310 ? 70.964 25.534 40.572 1.00 32.22 310 ALA A CA 1
ATOM 2431 C C . ALA A 1 310 ? 71.649 25.349 41.923 1.00 33.88 310 ALA A C 1
ATOM 2432 O O . ALA A 1 310 ? 71.250 25.951 42.919 1.00 35.15 310 ALA A O 1
ATOM 2434 N N . LYS A 1 311 ? 72.683 24.513 41.942 1.00 29.08 311 LYS A N 1
ATOM 2435 C CA . LYS A 1 311 ? 73.462 24.266 43.153 1.00 30.38 311 LYS A CA 1
ATOM 2436 C C . LYS A 1 311 ? 74.033 25.553 43.737 1.00 31.55 311 LYS A C 1
ATOM 2437 O O . LYS A 1 311 ? 73.917 25.806 44.937 1.00 33.38 311 LYS A O 1
ATOM 2443 N N . THR A 1 312 ? 74.651 26.368 42.887 1.00 32.63 312 THR A N 1
ATOM 2444 C CA . THR A 1 312 ? 75.315 27.577 43.358 1.00 35.18 312 THR A CA 1
ATOM 2445 C C . THR A 1 312 ? 74.302 28.684 43.654 1.00 37.65 312 THR A C 1
ATOM 2446 O O . THR A 1 312 ? 74.608 29.639 44.368 1.00 34.19 312 THR A O 1
ATOM 2450 N N . TYR A 1 313 ? 73.093 28.549 43.115 1.00 34.55 313 TYR A N 1
ATOM 2451 C CA . TYR A 1 313 ? 71.992 29.426 43.500 1.00 32.41 313 TYR A CA 1
ATOM 2452 C C . TYR A 1 313 ? 71.577 29.115 44.922 1.00 33.72 313 TYR A C 1
ATOM 2453 O O . TYR A 1 313 ? 71.378 30.014 45.736 1.00 35.06 313 TYR A O 1
ATOM 2462 N N . ILE A 1 314 ? 71.444 27.827 45.209 1.00 33.47 314 ILE A N 1
ATOM 2463 C CA . ILE A 1 314 ? 71.052 27.371 46.535 1.00 34.81 314 ILE A CA 1
ATOM 2464 C C . ILE A 1 314 ? 72.188 27.565 47.535 1.00 41.79 314 ILE A C 1
ATOM 2465 O O . ILE A 1 314 ? 71.963 28.012 48.665 1.00 38.06 314 ILE A O 1
ATOM 2470 N N . GLN A 1 315 ? 73.405 27.229 47.110 1.00 36.04 315 GLN A N 1
ATOM 2471 C CA . GLN A 1 315 ? 74.608 27.409 47.933 1.00 41.44 315 GLN A CA 1
ATOM 2472 C C . GLN A 1 315 ? 75.623 28.310 47.236 1.00 37.47 315 GLN A C 1
ATOM 2473 O O . GLN A 1 315 ? 76.479 27.818 46.505 1.00 36.66 315 GLN A O 1
ATOM 2479 N N . PRO A 1 316 ? 75.535 29.628 47.467 1.00 43.11 316 PRO A N 1
ATOM 2480 C CA . PRO A 1 316 ? 76.342 30.648 46.784 1.00 40.05 316 PRO A CA 1
ATOM 2481 C C . PRO A 1 316 ? 77.837 30.349 46.740 1.00 54.26 316 PRO A C 1
ATOM 2482 O O . PRO A 1 316 ? 78.513 30.762 45.796 1.00 56.05 316 PRO A O 1
ATOM 2486 N N . ASP A 1 317 ? 78.347 29.637 47.738 1.00 45.71 317 ASP A N 1
ATOM 2487 C CA . ASP A 1 317 ? 79.777 29.367 47.795 1.00 55.64 317 ASP A CA 1
ATOM 2488 C C . ASP A 1 317 ? 80.106 27.888 47.602 1.00 61.18 317 ASP A C 1
ATOM 2489 O O . ASP A 1 317 ? 81.211 27.446 47.911 1.00 41.22 317 ASP A O 1
ATOM 2494 N N . ALA A 1 318 ? 79.151 27.126 47.078 1.00 38.53 318 ALA A N 1
ATOM 2495 C CA . ALA A 1 318 ? 79.435 25.761 46.653 1.00 44.50 318 ALA A CA 1
ATOM 2496 C C . ALA A 1 318 ? 80.385 25.801 45.457 1.00 37.41 318 ALA A C 1
ATOM 2497 O O . ALA A 1 318 ? 80.536 26.844 44.821 1.00 37.14 318 ALA A O 1
ATOM 2499 N N . ASN A 1 319 ? 81.033 24.678 45.159 1.00 37.72 319 ASN A N 1
ATOM 2500 C CA . ASN A 1 319 ? 81.897 24.601 43.983 1.00 39.75 319 ASN A CA 1
ATOM 2501 C C . ASN A 1 319 ? 81.101 24.891 42.722 1.00 38.02 319 ASN A C 1
ATOM 2502 O O . ASN A 1 319 ? 79.971 24.430 42.588 1.00 36.28 319 ASN A O 1
ATOM 2507 N N . ALA A 1 320 ? 81.692 25.659 41.809 1.00 33.12 320 ALA A N 1
ATOM 2508 C CA . ALA A 1 320 ? 81.035 26.022 40.557 1.00 31.61 320 ALA A CA 1
ATOM 2509 C C . ALA A 1 320 ? 80.602 24.792 39.762 1.00 37.66 320 ALA A C 1
ATOM 2510 O O . ALA A 1 320 ? 79.554 24.795 39.113 1.00 33.62 320 ALA A O 1
ATOM 2512 N N . GLU A 1 321 ? 81.401 23.734 39.813 1.00 32.89 321 GLU A N 1
ATOM 2513 C CA . GLU A 1 321 ? 81.046 22.523 39.084 1.00 32.87 321 GLU A CA 1
ATOM 2514 C C . GLU A 1 321 ? 81.094 21.274 39.947 1.00 29.43 321 GLU A C 1
ATOM 2515 O O . GLU A 1 321 ? 81.578 21.302 41.073 1.00 30.81 321 GLU A O 1
ATOM 2521 N N . GLY A 1 322 ? 80.588 20.175 39.403 1.00 28.42 322 GLY A N 1
ATOM 2522 C CA . GLY A 1 322 ? 80.627 18.901 40.089 1.00 31.47 322 GLY A CA 1
ATOM 2523 C C . GLY A 1 322 ? 81.985 18.244 40.023 1.00 38.90 322 GLY A C 1
ATOM 2524 O O . GLY A 1 322 ? 82.784 18.529 39.129 1.00 35.93 322 GLY A O 1
ATOM 2525 N N . TYR A 1 323 ? 82.247 17.364 40.980 1.00 30.44 323 TYR A N 1
ATOM 2526 C CA . TYR A 1 323 ? 83.465 16.567 40.972 1.00 31.12 323 TYR A CA 1
ATOM 2527 C C . TYR A 1 323 ? 83.328 15.494 39.898 1.00 41.52 323 TYR A C 1
ATOM 2528 O O . TYR A 1 323 ? 82.254 14.912 39.746 1.00 29.12 323 TYR A O 1
ATOM 2537 N N . VAL A 1 324 ? 84.394 15.242 39.142 1.00 38.65 324 VAL A N 1
ATOM 2538 C CA . VAL A 1 324 ? 84.345 14.228 38.090 1.00 33.93 324 VAL A CA 1
ATOM 2539 C C . VAL A 1 324 ? 83.972 12.867 38.675 1.00 35.44 324 VAL A C 1
ATOM 2540 O O . VAL A 1 324 ? 84.457 12.488 39.743 1.00 33.07 324 VAL A O 1
ATOM 2544 N N . SER A 1 325 ? 83.088 12.150 37.984 1.00 31.75 325 SER A N 1
ATOM 2545 C CA . SER A 1 325 ? 82.538 10.899 38.505 1.00 35.73 325 SER A CA 1
ATOM 2546 C C . SER A 1 325 ? 83.623 9.860 38.780 1.00 34.97 325 SER A C 1
ATOM 2547 O O . SER A 1 325 ? 83.523 9.083 39.732 1.00 30.52 325 SER A O 1
ATOM 2550 N N . SER A 1 326 ? 84.657 9.862 37.944 1.00 29.37 326 SER A N 1
ATOM 2551 C CA . SER A 1 326 ? 85.747 8.897 38.051 1.00 37.16 326 SER A CA 1
ATOM 2552 C C . SER A 1 326 ? 86.326 8.814 39.460 1.00 35.63 326 SER A C 1
ATOM 2553 O O . SER A 1 326 ? 86.670 7.731 39.930 1.00 33.07 326 SER A O 1
ATOM 2556 N N . HIS A 1 327 ? 86.423 9.958 40.131 1.00 32.62 327 HIS A N 1
ATOM 2557 C CA . HIS A 1 327 ? 87.004 10.008 41.470 1.00 34.50 327 HIS A CA 1
ATOM 2558 C C . HIS A 1 327 ? 85.975 10.381 42.535 1.00 34.89 327 HIS A C 1
ATOM 2559 O O . HIS A 1 327 ? 86.321 10.572 43.700 1.00 36.56 327 HIS A O 1
ATOM 2566 N N . HIS A 1 328 ? 84.711 10.482 42.135 1.00 33.52 328 HIS A N 1
ATOM 2567 C CA . HIS A 1 328 ? 83.666 10.909 43.057 1.00 33.85 328 HIS A CA 1
ATOM 2568 C C . HIS A 1 328 ? 83.412 9.850 44.130 1.00 35.22 328 HIS A C 1
ATOM 2569 O O . HIS A 1 328 ? 83.233 8.670 43.832 1.00 35.03 328 HIS A O 1
ATOM 2576 N N . GLU A 1 329 ? 83.397 10.291 45.383 1.00 36.77 329 GLU A N 1
ATOM 2577 C CA . GLU A 1 329 ? 83.238 9.392 46.524 1.00 44.78 329 GLU A CA 1
ATOM 2578 C C . GLU A 1 329 ? 81.837 8.790 46.617 1.00 37.93 329 GLU A C 1
ATOM 2579 O O . GLU A 1 329 ? 81.657 7.722 47.205 1.00 49.22 329 GLU A O 1
ATOM 2585 N N . VAL A 1 330 ? 80.853 9.460 46.027 1.00 39.79 330 VAL A N 1
ATOM 2586 C CA . VAL A 1 330 ? 79.474 8.995 46.125 1.00 36.04 330 VAL A CA 1
ATOM 2587 C C . VAL A 1 330 ? 79.303 7.667 45.381 1.00 41.02 330 VAL A C 1
ATOM 2588 O O . VAL A 1 330 ? 78.409 6.881 45.696 1.00 35.80 330 VAL A O 1
ATOM 2592 N N . PHE A 1 331 ? 80.190 7.405 44.423 1.00 34.62 331 PHE A N 1
ATOM 2593 C CA . PHE A 1 331 ? 80.121 6.186 43.628 1.00 34.07 331 PHE A CA 1
ATOM 2594 C C . PHE A 1 331 ? 80.970 5.036 44.165 1.00 42.66 331 PHE A C 1
ATOM 2595 O O . PHE A 1 331 ? 80.956 3.944 43.595 1.00 35.37 331 PHE A O 1
ATOM 2603 N N . LYS A 1 332 ? 81.703 5.272 45.252 1.00 38.61 332 LYS A N 1
ATOM 2604 C CA . LYS A 1 332 ? 82.700 4.305 45.710 1.00 45.35 332 LYS A CA 1
ATOM 2605 C C . LYS A 1 332 ? 82.102 2.939 46.040 1.00 42.91 332 LYS A C 1
ATOM 2606 O O . LYS A 1 332 ? 82.645 1.906 45.647 1.00 40.38 332 LYS A O 1
ATOM 2612 N N A GLU A 1 333 ? 80.984 2.928 46.754 0.54 45.03 333 GLU A N 1
ATOM 2613 N N B GLU A 1 333 ? 80.989 2.943 46.766 0.46 44.94 333 GLU A N 1
ATOM 2614 C CA A GLU A 1 333 ? 80.348 1.664 47.105 0.54 45.11 333 GLU A CA 1
ATOM 2615 C CA B GLU A 1 333 ? 80.306 1.706 47.123 0.46 45.32 333 GLU A CA 1
ATOM 2616 C C A GLU A 1 333 ? 79.749 0.998 45.872 0.54 40.28 333 GLU A C 1
ATOM 2617 C C B GLU A 1 333 ? 79.757 1.015 45.881 0.46 40.36 333 GLU A C 1
ATOM 2618 O O A GLU A 1 333 ? 79.889 -0.210 45.681 0.54 41.19 333 GLU A O 1
ATOM 2619 O O B GLU A 1 333 ? 79.936 -0.188 45.695 0.46 40.97 333 GLU A O 1
ATOM 2630 N N . ALA A 1 334 ? 79.094 1.790 45.031 1.00 39.30 334 ALA A N 1
ATOM 2631 C CA . ALA A 1 334 ? 78.497 1.268 43.809 1.00 41.73 334 ALA A CA 1
ATOM 2632 C C . ALA A 1 334 ? 79.552 0.732 42.838 1.00 42.84 334 ALA A C 1
ATOM 2633 O O . ALA A 1 334 ? 79.307 -0.236 42.112 1.00 37.43 334 ALA A O 1
ATOM 2635 N N . ASN A 1 335 ? 80.723 1.361 42.826 1.00 38.81 335 ASN A N 1
ATOM 2636 C CA . ASN A 1 335 ? 81.786 0.959 41.910 1.00 38.61 335 ASN A CA 1
ATOM 2637 C C . ASN A 1 335 ? 82.283 -0.453 42.165 1.00 36.74 335 ASN A C 1
ATOM 2638 O O . ASN A 1 335 ? 82.811 -1.097 41.265 1.00 39.75 335 ASN A O 1
ATOM 2643 N N . LYS A 1 336 ? 82.115 -0.929 43.392 1.00 38.46 336 LYS A N 1
ATOM 2644 C CA . LYS A 1 336 ? 82.730 -2.182 43.805 1.00 42.96 336 LYS A CA 1
ATOM 2645 C C . LYS A 1 336 ? 82.362 -3.352 42.894 1.00 40.90 336 LYS A C 1
ATOM 2646 O O . LYS A 1 336 ? 83.249 -3.985 42.343 1.00 39.92 336 LYS A O 1
ATOM 2652 N N . THR A 1 337 ? 81.075 -3.620 42.699 1.00 43.82 337 THR A N 1
ATOM 2653 C CA . THR A 1 337 ? 80.678 -4.727 41.840 1.00 39.00 337 THR A CA 1
ATOM 2654 C C . THR A 1 337 ? 81.069 -4.477 40.383 1.00 41.19 337 THR A C 1
ATOM 2655 O O . THR A 1 337 ? 81.332 -5.418 39.637 1.00 43.05 337 THR A O 1
ATOM 2659 N N . ILE A 1 338 ? 81.131 -3.209 39.986 1.00 35.93 338 ILE A N 1
ATOM 2660 C CA . ILE A 1 338 ? 81.473 -2.849 38.613 1.00 34.44 338 ILE A CA 1
ATOM 2661 C C . ILE A 1 338 ? 82.946 -3.175 38.319 1.00 38.07 338 ILE A C 1
ATOM 2662 O O . ILE A 1 338 ? 83.290 -3.738 37.282 1.00 34.59 338 ILE A O 1
ATOM 2667 N N . VAL A 1 339 ? 83.810 -2.849 39.273 1.00 35.97 339 VAL A N 1
ATOM 2668 C CA . VAL A 1 339 ? 85.274 -3.027 39.125 1.00 37.01 339 VAL A CA 1
ATOM 2669 C C . VAL A 1 339 ? 85.641 -4.509 39.011 1.00 43.13 339 VAL A C 1
ATOM 2670 O O . VAL A 1 339 ? 85.959 -5.023 37.941 1.00 43.02 339 VAL A O 1
ATOM 2674 N N . ASN A 1 340 ? 85.581 -5.184 40.143 1.00 56.66 340 ASN A N 1
ATOM 2675 C CA . ASN A 1 340 ? 85.176 -6.585 40.213 1.00 58.14 340 ASN A CA 1
ATOM 2676 C C . ASN A 1 340 ? 84.585 -7.330 39.016 1.00 51.30 340 ASN A C 1
ATOM 2677 O O . ASN A 1 340 ? 84.998 -8.459 38.736 1.00 46.06 340 ASN A O 1
ATOM 2682 N N . LYS A 1 341 ? 83.673 -6.712 38.281 1.00 52.47 341 LYS A N 1
ATOM 2683 C CA . LYS A 1 341 ? 83.221 -7.308 37.035 1.00 47.59 341 LYS A CA 1
ATOM 2684 C C . LYS A 1 341 ? 84.179 -6.955 35.931 1.00 46.55 341 LYS A C 1
ATOM 2685 O O . LYS A 1 341 ? 84.558 -7.831 35.172 1.00 50.01 341 LYS A O 1
ATOM 2691 N N . HIS A 1 342 ? 84.566 -5.682 35.855 1.00 37.23 342 HIS A N 1
ATOM 2692 C CA . HIS A 1 342 ? 85.316 -5.169 34.719 1.00 34.58 342 HIS A CA 1
ATOM 2693 C C . HIS A 1 342 ? 86.839 -5.208 34.872 1.00 45.50 342 HIS A C 1
ATOM 2694 O O . HIS A 1 342 ? 87.550 -5.347 33.880 1.00 41.02 342 HIS A O 1
ATOM 2701 N N . LEU A 1 343 ? 87.340 -5.075 36.097 1.00 36.59 343 LEU A N 1
ATOM 2702 C CA . LEU A 1 343 ? 88.779 -4.883 36.302 1.00 37.51 343 LEU A CA 1
ATOM 2703 C C . LEU A 1 343 ? 89.479 -6.084 36.931 1.00 39.46 343 LEU A C 1
ATOM 2704 O O . LEU A 1 343 ? 90.708 -6.191 36.885 1.00 40.40 343 LEU A O 1
ATOM 2709 N N . TYR A 1 344 ? 88.700 -6.977 37.529 1.00 40.22 344 TYR A N 1
ATOM 2710 C CA . TYR A 1 344 ? 89.242 -8.192 38.121 1.00 42.21 344 TYR A CA 1
ATOM 2711 C C . TYR A 1 344 ? 88.833 -9.423 37.319 1.00 42.30 344 TYR A C 1
ATOM 2712 O O . TYR A 1 344 ? 89.222 -10.543 37.652 1.00 45.46 344 TYR A O 1
#

InterPro domains:
  IPR022890 Ferredoxin--NADP reductase, type 2 [MF_01685] (1-328)
  IPR023753 FAD/NAD(P)-binding domain [PF07992] (2-293)
  IPR036188 FAD/NAD(P)-binding domain superfamily [G3DSA:3.50.50.60] (1-145)
  IPR036188 FAD/NAD(P)-binding domain superfamily [G3DSA:3.50.50.60] (152-344)
  IPR036188 FAD/NAD(P)-binding domain superfamily [SSF51905] (1-313)
  IPR050097 Ferredoxin--NADP reductase type 2 [PTHR48105] (3-316)

Nearest PDB structures (foldseek):
  5twb-assembly1_A  TM=1.003E+00  e=1.146E-73  Staphylococcus aureus subsp. aureus USA300
  8c3m-assembly1_B  TM=9.458E-01  e=9.844E-45  Bacillus cereus ATCC 14579
  6gar-assembly1_B  TM=9.474E-01  e=1.833E-43  Bacillus cereus ATCC 14579
  3lzw-assembly1_A  TM=7.133E-01  e=1.129E-34  Bacillus subtilis
  5ygq-assembly1_B  TM=6.225E-01  e=1.174E-32  Rhodopseudomonas palustris CGA009